Protein AF-A0A923ALK2-F1 (afdb_monomer)

Solvent-accessible surface area (backbone atoms only — not comparable to full-atom values): 11468 Å² total; per-residue (Å²): 140,80,88,90,83,88,83,84,83,83,79,82,81,78,82,79,78,79,78,79,76,77,75,75,77,69,78,81,74,82,62,66,52,26,34,53,55,67,50,77,89,42,76,47,31,63,61,36,73,45,72,70,22,40,27,15,47,92,54,34,71,38,35,30,16,80,43,87,54,53,73,71,54,47,52,16,42,52,48,27,28,54,57,47,44,72,42,74,66,33,39,46,40,85,43,99,46,85,72,92,29,41,29,41,35,32,63,47,83,62,92,56,86,93,55,54,58,39,34,22,35,37,87,88,37,55,68,48,75,52,82,41,53,24,23,42,39,30,24,34,37,34,34,17,68,81,54,48,84,65,50,75,46,75,26,22,35,21,16,53,30,22,25,43,58,34,34,51,62,14,48,59,55,37,88,45,87,62,28,25,31,28,80,61,96,45,62,61,62,45,38,78,27,74,64,58,52,52,53,49,61,74,72,82

Foldseek 3Di:
DDDDDDDDDDDDPDDPPPPPPPPPPDPLPPDCFLAQPDDPNDHRDDQAADQSHQAAQLFQAAEEEEDPDDPLLVVLLVLLQ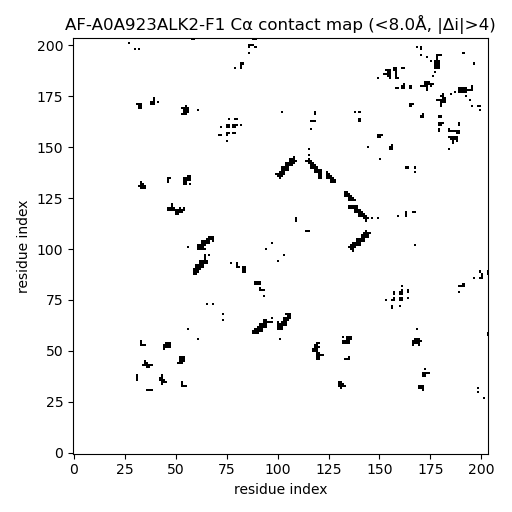VLQVVFPRHHYDYDPDPPPGQEYEYEDADPDPPPQKGKHADVVFDWDDDPSHTHTPHIYTYGHCVPVVQVVDSLSSNLSSNQRVLSHNRDAADCDPQASRPPDRDSHRHHHDPVSSSSNVVGD

Nearest PDB structures (foldseek):
  8k4z-assembly1_A  TM=6.341E-01  e=5.361E-06  Hom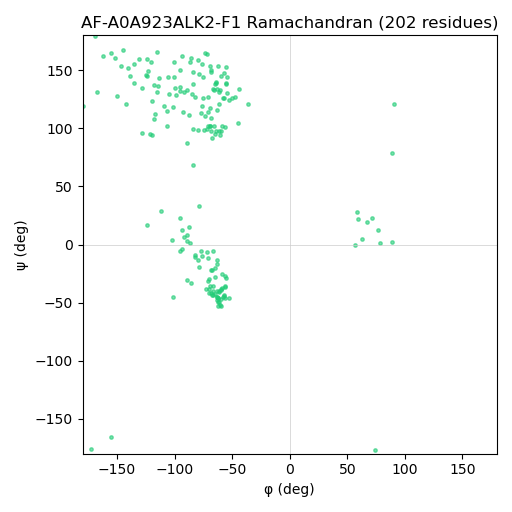o sapiens
  8juf-assembly1_A  TM=6.165E-01  e=1.747E-05  Homo sapiens
  7wxx-assembly1_A  TM=6.338E-01  e=2.271E-05  Homo sapiens
  8jug-assembly1_A  TM=6.134E-01  e=1.992E-05  Homo sapiens
  2y6c-assembly1_A  TM=6.090E-01  e=2.426E-05  Homo sapiens

Mean predicted aligned error: 10.13 Å

Structure (mmCIF, N/CA/C/O backbone):
data_AF-A0A923ALK2-F1
#
_entry.id   AF-A0A923ALK2-F1
#
loop_
_atom_site.group_PDB
_atom_site.id
_atom_site.type_symbol
_atom_site.label_atom_id
_atom_site.label_alt_id
_atom_site.label_comp_id
_atom_site.label_asym_id
_atom_site.label_entity_id
_atom_site.label_seq_id
_atom_site.pdbx_PDB_ins_code
_atom_site.Cartn_x
_atom_site.Cartn_y
_atom_site.Cartn_z
_atom_site.occupancy
_atom_site.B_iso_or_equiv
_atom_site.auth_seq_id
_atom_site.auth_comp_id
_atom_site.auth_asym_id
_atom_site.auth_atom_id
_atom_site.pdbx_PDB_model_num
ATOM 1 N N . MET A 1 1 ? -22.321 -91.434 18.566 1.00 53.47 1 MET A N 1
ATOM 2 C CA . MET A 1 1 ? -20.860 -91.422 18.817 1.00 53.47 1 MET A CA 1
ATOM 3 C C . MET A 1 1 ? -20.244 -91.098 17.466 1.00 53.47 1 MET A C 1
ATOM 5 O O . MET A 1 1 ? -20.594 -91.794 16.532 1.00 53.47 1 MET A O 1
ATOM 9 N N . THR A 1 2 ? -19.542 -90.002 17.198 1.00 47.72 2 THR A N 1
ATOM 10 C CA . THR A 1 2 ? -18.461 -89.318 17.926 1.00 47.72 2 THR A CA 1
ATOM 11 C C . THR A 1 2 ? -18.300 -87.947 17.237 1.00 47.72 2 THR A C 1
ATOM 13 O O . THR A 1 2 ? -18.406 -87.856 16.023 1.00 47.72 2 THR A O 1
ATOM 16 N N . SER A 1 3 ? -18.253 -86.863 18.006 1.00 52.25 3 SER A N 1
ATOM 17 C CA . SER A 1 3 ? -17.056 -86.038 18.245 1.00 52.25 3 SER A CA 1
ATOM 18 C C . SER A 1 3 ? -16.831 -84.869 17.268 1.00 52.25 3 SER A C 1
ATOM 20 O O . SER A 1 3 ? -16.699 -85.014 16.059 1.00 52.25 3 SER A O 1
ATOM 22 N N . THR A 1 4 ? -16.804 -83.701 17.902 1.00 60.62 4 THR A N 1
ATOM 23 C CA . THR A 1 4 ? -16.508 -82.320 17.507 1.00 60.62 4 THR A CA 1
ATOM 24 C C . THR A 1 4 ? -15.145 -82.090 16.851 1.00 60.62 4 THR A C 1
ATOM 26 O O . THR A 1 4 ? -14.177 -82.744 17.212 1.00 60.62 4 THR A O 1
ATOM 29 N N . THR A 1 5 ? -15.046 -81.057 16.006 1.00 53.94 5 THR A N 1
ATOM 30 C CA . THR A 1 5 ? -14.024 -79.972 16.018 1.00 53.94 5 THR A CA 1
ATOM 31 C C . THR A 1 5 ? -14.367 -79.031 14.845 1.00 53.94 5 THR A C 1
ATOM 33 O O . THR A 1 5 ? -14.525 -79.476 13.719 1.00 53.94 5 THR A O 1
ATOM 36 N N . GLY A 1 6 ? -14.674 -77.742 15.000 1.00 52.12 6 GLY A N 1
ATOM 37 C CA . GLY A 1 6 ? -14.024 -76.734 15.831 1.00 52.12 6 GLY A CA 1
ATOM 38 C C . GLY A 1 6 ? -12.913 -76.067 15.015 1.00 52.12 6 GLY A C 1
ATOM 39 O O . GLY A 1 6 ? -11.757 -76.439 15.169 1.00 52.12 6 GLY A O 1
ATOM 40 N N . ARG A 1 7 ? -13.245 -75.128 14.111 1.00 58.00 7 ARG A N 1
ATOM 41 C CA . ARG A 1 7 ? -12.244 -74.306 13.407 1.00 58.00 7 ARG A CA 1
ATOM 42 C C . ARG A 1 7 ? -12.450 -72.836 13.759 1.00 58.00 7 ARG A C 1
ATOM 44 O O . ARG A 1 7 ? -13.436 -72.210 13.376 1.00 58.00 7 ARG A O 1
ATOM 51 N N . GLU A 1 8 ? -11.505 -72.350 14.550 1.00 55.31 8 GLU A N 1
ATOM 52 C CA . GLU A 1 8 ? -11.417 -71.017 15.126 1.00 55.31 8 GLU A CA 1
ATOM 53 C C . GLU A 1 8 ? -11.345 -69.925 14.054 1.00 55.31 8 GLU A C 1
ATOM 55 O O . GLU A 1 8 ? -10.557 -69.986 13.107 1.00 55.31 8 GLU A O 1
ATOM 60 N N . ARG A 1 9 ? -12.165 -68.888 14.242 1.00 56.50 9 ARG A N 1
ATOM 61 C CA . ARG A 1 9 ? -12.072 -67.615 13.531 1.00 56.50 9 ARG A CA 1
ATOM 62 C C . ARG A 1 9 ? -10.924 -66.817 14.144 1.00 56.50 9 ARG A C 1
ATOM 64 O O . ARG A 1 9 ? -11.017 -66.395 15.292 1.00 56.50 9 ARG A O 1
ATOM 71 N N . ARG A 1 10 ? -9.854 -66.590 13.382 1.00 58.34 10 ARG A N 1
ATOM 72 C CA . ARG A 1 10 ? -8.811 -65.626 13.751 1.00 58.34 10 ARG A CA 1
ATOM 73 C C . ARG A 1 10 ? -9.247 -64.232 13.317 1.00 58.34 10 ARG A C 1
ATOM 75 O O . ARG A 1 10 ? -9.141 -63.871 12.150 1.00 58.34 10 ARG A O 1
ATOM 82 N N . THR A 1 11 ? -9.767 -63.471 14.269 1.00 53.19 11 THR A N 1
ATOM 83 C CA . THR A 1 11 ? -10.039 -62.039 14.143 1.00 53.19 11 THR A CA 1
ATOM 84 C C . THR A 1 11 ? -8.700 -61.301 14.191 1.00 53.19 11 THR A C 1
ATOM 86 O O . THR A 1 11 ? -8.036 -61.290 15.225 1.00 53.19 11 THR A O 1
ATOM 89 N N . ILE A 1 12 ? -8.267 -60.721 13.071 1.00 56.66 12 ILE A N 1
ATOM 90 C CA . ILE A 1 12 ? -7.098 -59.834 13.032 1.00 56.66 12 ILE A CA 1
ATOM 91 C C . ILE A 1 12 ? -7.572 -58.471 13.542 1.00 56.66 12 ILE A C 1
ATOM 93 O O . ILE A 1 12 ? -8.215 -57.714 12.818 1.00 56.66 12 ILE A O 1
ATOM 97 N N . ALA A 1 13 ? -7.313 -58.192 14.818 1.00 51.16 13 ALA A N 1
ATOM 98 C CA . ALA A 1 13 ? -7.496 -56.872 15.404 1.00 51.16 13 ALA A CA 1
ATOM 99 C C . ALA A 1 13 ? -6.393 -55.946 14.867 1.00 51.16 13 ALA A C 1
ATOM 101 O O . ALA A 1 13 ? -5.247 -56.006 15.309 1.00 51.16 13 ALA A O 1
ATOM 102 N N . GLY A 1 14 ? -6.728 -55.133 13.865 1.00 50.84 14 GLY A N 1
ATOM 103 C CA . GLY A 1 14 ? -5.860 -54.063 13.383 1.00 50.84 14 GLY A CA 1
ATOM 104 C C . GLY A 1 14 ? -5.797 -52.946 14.420 1.00 50.84 14 GLY A C 1
ATOM 105 O O . GLY A 1 14 ? -6.802 -52.294 14.693 1.00 50.84 14 GLY A O 1
ATOM 106 N N . ALA A 1 15 ? -4.624 -52.741 15.013 1.00 52.22 15 ALA A N 1
ATOM 107 C CA . ALA A 1 15 ? -4.360 -51.607 15.883 1.00 52.22 15 ALA A CA 1
ATOM 108 C C . ALA A 1 15 ? -4.364 -50.317 15.048 1.00 52.22 15 ALA A C 1
ATOM 110 O O . ALA A 1 15 ? -3.459 -50.080 14.249 1.00 52.22 15 ALA A O 1
ATOM 111 N N . VAL A 1 16 ? -5.389 -49.482 15.224 1.00 55.28 16 VAL A N 1
ATOM 112 C CA . VAL A 1 16 ? -5.388 -48.100 14.735 1.00 55.28 16 VAL A CA 1
ATOM 113 C C . VAL A 1 16 ? -4.477 -47.305 15.665 1.00 55.28 16 VAL A C 1
ATOM 115 O O . VAL A 1 16 ? -4.863 -46.937 16.772 1.00 55.28 16 VAL A O 1
ATOM 118 N N . ALA A 1 17 ? -3.237 -47.090 15.235 1.00 50.31 17 ALA A N 1
ATOM 119 C CA . ALA A 1 17 ? -2.328 -46.163 15.887 1.00 50.31 17 ALA A CA 1
ATOM 120 C C . ALA A 1 17 ? -2.838 -44.736 15.641 1.00 50.31 17 ALA A C 1
ATOM 122 O O . ALA A 1 17 ? -2.679 -44.184 14.554 1.00 50.31 17 ALA A O 1
ATOM 123 N N . ILE A 1 18 ? -3.487 -44.152 16.647 1.00 54.38 18 ILE A N 1
ATOM 124 C CA . ILE A 1 18 ? -3.793 -42.722 16.673 1.00 54.38 18 ILE A CA 1
ATOM 125 C C . ILE A 1 18 ? -2.455 -42.004 16.855 1.00 54.38 18 ILE A C 1
ATOM 127 O O . ILE A 1 18 ? -1.891 -41.983 17.948 1.00 54.38 18 ILE A O 1
ATOM 131 N N . VAL A 1 19 ? -1.918 -41.461 15.763 1.00 56.56 19 VAL A N 1
ATOM 132 C CA . VAL A 1 19 ? -0.789 -40.530 15.807 1.00 56.56 19 VAL A CA 1
ATOM 133 C C . VAL A 1 19 ? -1.314 -39.250 16.443 1.00 56.56 19 VAL A C 1
ATOM 135 O O . VAL A 1 19 ? -1.965 -38.434 15.795 1.00 56.56 19 VAL A O 1
ATOM 138 N N . LEU A 1 20 ? -1.076 -39.109 17.745 1.00 51.22 20 LEU A N 1
ATOM 139 C CA . LEU A 1 20 ? -1.260 -37.855 18.455 1.00 51.22 20 LEU A CA 1
ATOM 140 C C . LEU A 1 20 ? -0.190 -36.896 17.918 1.00 51.22 20 LEU A C 1
ATOM 142 O O . LEU A 1 20 ? 0.954 -36.904 18.371 1.00 51.22 20 LEU A O 1
ATOM 146 N N . ALA A 1 21 ? -0.533 -36.134 16.881 1.00 48.28 21 ALA A N 1
ATOM 147 C CA . ALA A 1 21 ? 0.292 -35.029 16.432 1.00 48.28 21 ALA A CA 1
ATOM 148 C C . ALA A 1 21 ? 0.318 -34.005 17.572 1.00 48.28 21 ALA A C 1
ATOM 150 O O . ALA A 1 21 ? -0.624 -33.234 17.752 1.00 48.28 21 ALA A O 1
ATOM 151 N N . LEU A 1 22 ? 1.378 -34.041 18.386 1.00 44.03 22 LEU A N 1
ATOM 152 C CA . LEU A 1 22 ? 1.754 -32.903 19.208 1.00 44.03 22 LEU A CA 1
ATOM 153 C C . LEU A 1 22 ? 2.021 -31.754 18.237 1.00 44.03 22 LEU A C 1
ATOM 155 O O . LEU A 1 22 ? 3.094 -31.662 17.645 1.00 44.03 22 LEU A O 1
ATOM 159 N N . VAL A 1 23 ? 1.021 -30.898 18.056 1.00 44.91 23 VAL A N 1
ATOM 160 C CA . VAL A 1 23 ? 1.228 -29.566 17.509 1.00 44.91 23 VAL A CA 1
ATOM 161 C C . VAL A 1 23 ? 2.073 -28.852 18.552 1.00 44.91 23 VAL A C 1
ATOM 163 O O . VAL A 1 23 ? 1.572 -28.383 19.572 1.00 44.91 23 VAL A O 1
ATOM 166 N N . THR A 1 24 ? 3.388 -28.861 18.354 1.00 41.44 24 THR A N 1
ATOM 167 C CA . THR A 1 24 ? 4.282 -27.960 19.064 1.00 41.44 24 THR A CA 1
ATOM 168 C C . THR A 1 24 ? 3.857 -26.560 18.657 1.00 41.44 24 THR A C 1
ATOM 170 O O . THR A 1 24 ? 4.198 -26.098 17.569 1.00 41.44 24 THR A O 1
ATOM 173 N N . ALA A 1 25 ? 3.047 -25.917 19.495 1.00 46.12 25 ALA A N 1
ATOM 174 C CA . ALA A 1 25 ? 2.825 -24.490 19.410 1.00 46.12 25 ALA A CA 1
ATOM 175 C C . ALA A 1 25 ? 4.203 -23.846 19.572 1.00 46.12 25 ALA A C 1
ATOM 177 O O . ALA A 1 25 ? 4.769 -23.827 20.667 1.00 46.12 25 ALA A O 1
ATOM 178 N N . PHE A 1 26 ? 4.792 -23.415 18.458 1.00 36.75 26 PHE A N 1
ATOM 179 C CA . PHE A 1 26 ? 5.927 -22.514 18.520 1.00 36.75 26 PHE A CA 1
ATOM 180 C C . PHE A 1 26 ? 5.473 -21.301 19.335 1.00 36.75 26 PHE A C 1
ATOM 182 O O . PHE A 1 26 ? 4.322 -20.877 19.178 1.00 36.75 26 PHE A O 1
ATOM 189 N N . PRO A 1 27 ? 6.315 -20.760 20.233 1.00 40.69 27 PRO A N 1
ATOM 190 C CA . PRO A 1 27 ? 6.001 -19.472 20.822 1.00 40.69 27 PRO A CA 1
ATOM 191 C C . PRO A 1 27 ? 5.745 -18.524 19.654 1.00 40.69 27 PRO A C 1
ATOM 193 O O . PRO A 1 27 ? 6.586 -18.423 18.760 1.00 40.69 27 PRO A O 1
ATOM 196 N N . ALA A 1 28 ? 4.574 -17.889 19.629 1.00 35.75 28 ALA A N 1
ATOM 197 C CA . ALA A 1 28 ? 4.377 -16.721 18.795 1.00 35.75 28 ALA A CA 1
ATOM 198 C C . ALA A 1 28 ? 5.469 -15.743 19.232 1.00 35.75 28 ALA A C 1
ATOM 200 O O . ALA A 1 28 ? 5.414 -15.180 20.327 1.00 35.75 28 ALA A O 1
ATOM 201 N N . ILE A 1 29 ? 6.544 -15.663 18.450 1.00 37.25 29 ILE A N 1
ATOM 202 C CA . ILE A 1 29 ? 7.551 -14.635 18.631 1.00 37.25 29 ILE A CA 1
ATOM 203 C C . ILE A 1 29 ? 6.774 -13.378 18.285 1.00 37.25 29 ILE A C 1
ATOM 205 O O . ILE A 1 29 ? 6.473 -13.162 17.117 1.00 37.25 29 ILE A O 1
ATOM 209 N N . ALA A 1 30 ? 6.351 -12.631 19.303 1.00 34.31 30 ALA A N 1
ATOM 210 C CA . ALA A 1 30 ? 5.797 -11.307 19.108 1.00 34.31 30 ALA A CA 1
ATOM 211 C C . ALA A 1 30 ? 6.910 -10.488 18.454 1.00 34.31 30 ALA A C 1
ATOM 213 O O . ALA A 1 30 ? 7.849 -10.033 19.111 1.00 34.31 30 ALA A O 1
ATOM 214 N N . THR A 1 31 ? 6.879 -10.429 17.131 1.00 49.56 31 THR A N 1
ATOM 215 C CA . THR A 1 31 ? 7.697 -9.514 16.365 1.00 49.56 31 THR A CA 1
ATOM 216 C C . THR A 1 31 ? 7.097 -8.126 16.546 1.00 49.56 31 THR A C 1
ATOM 218 O O . THR A 1 31 ? 5.997 -7.954 17.076 1.00 49.56 31 THR A O 1
ATOM 221 N N . ASN A 1 32 ? 7.849 -7.094 16.192 1.00 51.19 32 ASN A N 1
ATOM 222 C CA . ASN A 1 32 ? 7.499 -5.729 16.564 1.00 51.19 32 ASN A CA 1
ATOM 223 C C . ASN A 1 32 ? 6.398 -5.122 15.669 1.00 51.19 32 ASN A C 1
ATOM 225 O O . ASN A 1 32 ? 6.430 -3.921 15.406 1.00 51.19 32 ASN A O 1
ATOM 229 N N . PHE A 1 33 ? 5.464 -5.946 15.200 1.00 52.09 33 PHE A N 1
ATOM 230 C CA . PHE A 1 33 ? 4.277 -5.583 14.441 1.00 52.09 33 PHE A CA 1
ATOM 231 C C . PHE A 1 33 ? 3.535 -4.419 15.100 1.00 52.09 33 PHE A C 1
ATOM 233 O O . PHE A 1 33 ? 3.252 -4.483 16.298 1.00 52.09 33 PHE A O 1
ATOM 240 N N . GLY A 1 34 ? 3.262 -3.347 14.350 1.00 54.94 34 GLY A N 1
ATOM 241 C CA . GLY A 1 34 ? 2.549 -2.157 14.841 1.00 54.94 34 GLY A CA 1
ATOM 242 C C . GLY A 1 34 ? 3.154 -1.445 16.061 1.00 54.94 34 GLY A C 1
ATOM 243 O O . GLY A 1 34 ? 2.613 -0.446 16.530 1.00 54.94 34 GLY A O 1
ATOM 244 N N . SER A 1 35 ? 4.266 -1.947 16.600 1.00 51.94 35 SER A N 1
ATOM 245 C CA . SER A 1 35 ? 4.864 -1.434 17.821 1.00 51.94 35 SER A CA 1
ATOM 246 C C . SER A 1 35 ? 5.449 -0.055 17.566 1.00 51.94 35 SER A C 1
ATOM 248 O O . SER A 1 35 ? 5.855 0.258 16.460 1.00 51.94 35 SER A O 1
ATOM 250 N N . ASN A 1 36 ? 5.553 0.775 18.589 1.00 53.97 36 ASN A N 1
ATOM 251 C CA . ASN A 1 36 ? 6.391 1.962 18.607 1.00 53.97 36 ASN A CA 1
ATOM 252 C C . ASN A 1 36 ? 7.749 1.662 19.261 1.00 53.97 36 ASN A C 1
ATOM 254 O O . ASN A 1 36 ? 8.383 2.570 19.775 1.00 53.97 36 ASN A O 1
ATOM 258 N N . THR A 1 37 ? 8.206 0.408 19.303 1.00 51.25 37 THR A N 1
ATOM 259 C CA . THR A 1 37 ? 9.542 0.044 19.818 1.00 51.25 37 THR A CA 1
ATOM 260 C C . THR A 1 37 ? 10.492 -0.176 18.647 1.00 51.25 37 THR A C 1
ATOM 262 O O . THR A 1 37 ? 10.058 -0.664 17.615 1.00 51.25 37 THR A O 1
ATOM 265 N N . ALA A 1 38 ? 11.774 0.183 18.727 1.00 55.62 38 ALA A N 1
ATOM 266 C CA . ALA A 1 38 ? 12.677 0.036 17.577 1.00 55.62 38 ALA A CA 1
ATOM 267 C C . ALA A 1 38 ? 12.824 -1.437 17.129 1.00 55.62 38 ALA A C 1
ATOM 269 O O . ALA A 1 38 ? 13.112 -2.311 17.945 1.00 55.62 38 ALA A O 1
ATOM 270 N N . SER A 1 39 ? 12.678 -1.707 15.830 1.00 54.53 39 SER A N 1
ATOM 271 C CA . SER A 1 39 ? 12.913 -3.026 15.226 1.00 54.53 39 SER A CA 1
ATOM 272 C C . SER A 1 39 ? 13.458 -2.902 13.816 1.00 54.53 39 SER A C 1
ATOM 274 O O . 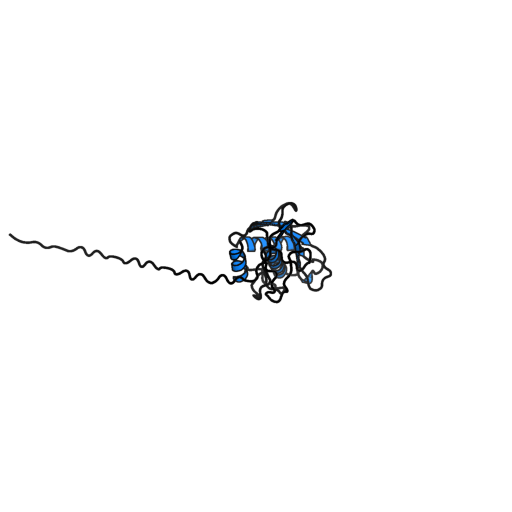SER A 1 39 ? 13.208 -1.897 13.160 1.00 54.53 39 SER A O 1
ATOM 276 N N . GLY A 1 40 ? 14.208 -3.900 13.338 1.00 54.19 40 GLY A N 1
ATOM 277 C CA . GLY A 1 40 ? 14.718 -3.886 11.959 1.00 54.19 40 GLY A CA 1
ATOM 278 C C . GLY A 1 40 ? 15.619 -2.684 11.636 1.00 54.19 40 GLY A C 1
ATOM 279 O O . GLY A 1 40 ? 15.755 -2.309 10.479 1.00 54.19 40 GLY A O 1
ATOM 280 N N . GLY A 1 41 ? 16.210 -2.043 12.653 1.00 53.81 41 GLY A N 1
ATOM 281 C CA . GLY A 1 41 ? 17.044 -0.849 12.483 1.00 53.81 41 GLY A CA 1
ATOM 282 C C . GLY A 1 41 ? 16.277 0.462 12.275 1.00 53.81 41 GLY A C 1
ATOM 283 O O . GLY A 1 41 ? 16.919 1.503 12.157 1.00 53.81 41 GLY A O 1
ATOM 284 N N . THR A 1 42 ? 14.940 0.455 12.279 1.00 57.53 42 THR A N 1
ATOM 285 C CA . THR A 1 42 ? 14.135 1.684 12.239 1.00 57.53 42 THR A CA 1
ATOM 286 C C . THR A 1 42 ? 13.735 2.127 13.646 1.00 57.53 42 THR A C 1
ATOM 288 O O . THR A 1 42 ? 13.253 1.298 14.430 1.00 57.53 42 THR A O 1
ATOM 291 N N . PRO A 1 43 ? 13.910 3.417 13.996 1.00 61.84 43 PRO A N 1
ATOM 292 C CA . PRO A 1 43 ? 13.359 3.966 15.221 1.00 61.84 43 PRO A CA 1
ATOM 293 C C . PRO A 1 43 ? 11.850 3.734 15.315 1.00 61.84 43 PRO A C 1
ATOM 295 O O . PRO A 1 43 ? 11.114 3.799 14.333 1.00 61.84 43 PRO A O 1
ATOM 298 N N . ALA A 1 44 ? 11.420 3.489 16.543 1.00 64.31 44 ALA A N 1
ATOM 299 C CA . ALA A 1 44 ? 10.076 3.744 17.019 1.00 64.31 44 ALA A CA 1
ATOM 300 C C . ALA A 1 44 ? 9.460 5.016 16.412 1.00 64.31 44 ALA A C 1
ATOM 302 O O . ALA A 1 44 ? 9.999 6.100 16.647 1.00 64.31 44 ALA A O 1
ATOM 303 N N . HIS A 1 45 ? 8.327 4.914 15.714 1.00 73.00 45 HIS A N 1
ATOM 304 C CA . HIS A 1 45 ? 7.537 6.093 15.368 1.00 73.00 45 HIS A CA 1
ATOM 305 C C . HIS A 1 45 ? 6.106 5.952 15.867 1.00 73.00 45 HIS A C 1
ATOM 307 O O . HIS A 1 45 ? 5.547 4.860 15.915 1.00 73.00 45 HIS A O 1
ATOM 313 N N . ARG A 1 46 ? 5.518 7.073 16.279 1.00 82.25 46 ARG A N 1
ATOM 314 C CA . ARG A 1 46 ? 4.111 7.114 16.680 1.00 82.25 46 ARG A CA 1
ATOM 315 C C . ARG A 1 46 ? 3.215 7.093 15.440 1.00 82.25 46 ARG A C 1
ATOM 317 O O . ARG A 1 46 ? 3.631 7.538 14.373 1.00 82.25 46 ARG A O 1
ATOM 324 N N . CYS A 1 47 ? 1.982 6.634 15.616 1.00 86.38 47 CYS A N 1
ATOM 325 C CA . CYS A 1 47 ? 0.932 6.793 14.618 1.00 86.38 47 CYS A CA 1
ATOM 326 C C . CYS A 1 47 ? 0.498 8.271 14.559 1.00 86.38 47 CYS A C 1
ATOM 328 O O . CYS A 1 47 ? -0.176 8.761 15.471 1.00 86.38 47 CYS A O 1
ATOM 330 N N . ASP A 1 48 ? 0.957 9.009 13.545 1.00 88.62 48 ASP A N 1
ATOM 331 C CA . ASP A 1 48 ? 0.728 10.446 13.375 1.00 88.62 48 ASP A CA 1
ATOM 332 C C . ASP A 1 48 ? 0.816 10.902 11.900 1.00 88.62 48 ASP A C 1
ATOM 334 O O . ASP A 1 48 ? 0.703 10.117 10.965 1.00 88.62 48 ASP A O 1
ATOM 338 N N . THR A 1 49 ? 0.924 12.213 11.672 1.00 90.75 49 THR A N 1
ATOM 339 C CA . THR A 1 49 ? 0.931 12.820 10.330 1.00 90.75 49 THR A CA 1
ATOM 340 C C . THR A 1 49 ? 2.326 12.943 9.713 1.00 90.75 49 THR A C 1
ATOM 342 O O . THR A 1 49 ? 2.477 13.640 8.711 1.00 90.75 49 THR A O 1
ATOM 345 N N . ASP A 1 50 ? 3.347 12.366 10.337 1.00 88.94 50 ASP A N 1
ATOM 346 C CA . ASP A 1 50 ? 4.722 12.389 9.851 1.00 88.94 50 ASP A CA 1
ATOM 347 C C . ASP A 1 50 ? 4.934 11.257 8.829 1.00 88.94 50 ASP A C 1
ATOM 349 O O . ASP A 1 50 ? 4.297 10.208 8.927 1.00 88.94 50 ASP A O 1
ATOM 353 N N . ALA A 1 51 ? 5.809 11.440 7.837 1.00 85.25 51 ALA A N 1
ATOM 354 C CA . ALA A 1 51 ? 6.053 10.420 6.803 1.00 85.25 51 ALA A CA 1
ATOM 355 C C . ALA A 1 51 ? 6.724 9.127 7.325 1.00 85.25 51 ALA A C 1
ATOM 357 O O . ALA A 1 51 ? 6.858 8.161 6.584 1.00 85.25 51 ALA A O 1
ATOM 358 N N . TRP A 1 52 ? 7.117 9.096 8.600 1.00 82.31 52 TRP A N 1
ATOM 359 C CA . TRP A 1 52 ? 7.687 7.947 9.286 1.00 82.31 52 TRP A CA 1
ATOM 360 C C . TRP A 1 52 ? 6.647 7.265 10.185 1.00 82.31 52 TRP A C 1
ATOM 362 O O . TRP A 1 52 ? 6.986 6.337 10.919 1.00 82.31 52 TRP A O 1
ATOM 372 N N . SER A 1 53 ? 5.393 7.735 10.154 1.00 83.62 53 SER A N 1
ATOM 373 C CA . SER A 1 53 ? 4.289 7.234 10.964 1.00 83.62 53 SER A CA 1
ATOM 374 C C . SER A 1 53 ? 4.071 5.734 10.790 1.00 83.62 53 SER A C 1
ATOM 376 O O . SER A 1 53 ? 4.062 5.202 9.685 1.00 83.62 53 SER A O 1
ATOM 378 N N . GLN A 1 54 ? 3.814 5.065 11.913 1.00 80.19 54 GLN A N 1
ATOM 379 C CA . GLN A 1 54 ? 3.545 3.631 11.973 1.00 80.19 54 GLN A CA 1
ATOM 380 C C . GLN A 1 54 ? 2.155 3.426 12.564 1.00 80.19 54 GLN A C 1
ATOM 382 O O . GLN A 1 54 ? 1.973 3.433 13.781 1.00 80.19 54 GLN A O 1
ATOM 387 N N . CYS A 1 55 ? 1.165 3.312 11.686 1.00 83.56 55 CYS A N 1
ATOM 388 C CA . CYS A 1 55 ? -0.222 3.069 12.055 1.00 83.56 55 CYS A CA 1
ATOM 389 C C . CYS A 1 55 ? -0.651 1.706 11.552 1.00 83.56 55 CYS A C 1
ATOM 391 O O . CYS A 1 55 ? -0.391 1.360 10.405 1.00 83.56 55 CYS A O 1
ATOM 393 N N . ILE A 1 56 ? -1.359 0.960 12.390 1.00 83.06 56 ILE A N 1
ATOM 394 C CA . ILE A 1 56 ? -1.952 -0.302 11.960 1.00 83.06 56 ILE A CA 1
ATOM 395 C C . ILE A 1 56 ? -3.321 -0.061 11.312 1.00 83.06 56 ILE A C 1
ATOM 397 O O . ILE A 1 56 ? -3.967 0.967 11.558 1.00 83.06 56 ILE A O 1
ATOM 401 N N . ALA A 1 57 ? -3.810 -1.023 10.525 1.00 80.62 57 ALA A N 1
ATOM 402 C CA . ALA A 1 57 ? -5.219 -1.023 10.147 1.00 80.62 57 ALA A CA 1
ATOM 403 C C . ALA A 1 57 ? -6.093 -1.319 11.373 1.00 80.62 57 ALA A C 1
ATOM 405 O O . ALA A 1 57 ? -5.709 -2.057 12.276 1.00 80.62 57 ALA A O 1
ATOM 406 N N . ASN A 1 58 ? -7.299 -0.757 11.408 1.00 79.94 58 ASN A N 1
ATOM 407 C CA . ASN A 1 58 ? -8.202 -0.909 12.548 1.00 79.94 58 ASN A CA 1
ATOM 408 C C . ASN A 1 58 ? -8.895 -2.286 12.624 1.00 79.94 58 ASN A C 1
ATOM 410 O O . ASN A 1 58 ? -9.579 -2.553 13.610 1.00 79.94 58 ASN A O 1
ATOM 414 N N . ASN A 1 59 ? -8.792 -3.115 11.582 1.00 86.00 59 ASN A N 1
ATOM 415 C CA . ASN A 1 59 ? -9.249 -4.506 11.499 1.00 86.00 59 ASN A CA 1
ATOM 416 C C . ASN A 1 59 ? -8.683 -5.154 10.213 1.00 86.00 59 ASN A C 1
ATOM 418 O O . ASN A 1 59 ? -7.994 -4.483 9.446 1.00 86.00 59 ASN A O 1
ATOM 422 N N . GLY A 1 60 ? -8.989 -6.435 9.975 1.00 86.50 60 GLY A N 1
ATOM 423 C CA . GLY A 1 60 ? -8.510 -7.183 8.805 1.00 86.50 60 GLY A CA 1
ATOM 424 C C . GLY A 1 60 ? -9.141 -6.775 7.468 1.00 86.50 60 GLY A C 1
ATOM 425 O O . GLY A 1 60 ? -8.638 -7.149 6.415 1.00 86.50 60 GLY A O 1
ATOM 426 N N . VAL A 1 61 ? -10.215 -5.976 7.463 1.00 92.94 61 VAL A N 1
ATOM 427 C CA . VAL A 1 61 ? -10.807 -5.405 6.245 1.00 92.94 61 VAL A CA 1
ATOM 428 C C . VAL A 1 61 ? -10.212 -4.027 5.984 1.00 92.94 61 VAL A C 1
ATOM 430 O O . VAL A 1 61 ? -10.455 -3.067 6.711 1.00 92.94 61 VAL A O 1
ATOM 433 N N . HIS A 1 62 ? -9.469 -3.932 4.893 1.00 93.31 62 HIS A N 1
ATOM 434 C CA . HIS A 1 62 ? -8.681 -2.779 4.515 1.00 93.31 62 HIS A CA 1
ATOM 435 C C . HIS A 1 62 ? -9.116 -2.247 3.145 1.00 93.31 62 HIS A C 1
ATOM 437 O O . HIS A 1 62 ? -8.702 -2.724 2.085 1.00 93.31 62 HIS A O 1
ATOM 443 N N . LEU A 1 63 ? -9.999 -1.253 3.158 1.00 96.81 63 LEU A N 1
ATOM 444 C CA . LEU A 1 63 ? -10.486 -0.606 1.944 1.00 96.81 63 LEU A CA 1
ATOM 445 C C . LEU A 1 63 ? -9.512 0.488 1.514 1.00 96.81 63 LEU A C 1
ATOM 447 O O . LEU A 1 63 ? -9.190 1.375 2.305 1.00 96.81 63 LEU A O 1
ATOM 451 N N . TRP A 1 64 ? -9.094 0.487 0.252 1.00 97.81 64 TRP A N 1
ATOM 452 C CA . TRP A 1 64 ? -8.203 1.515 -0.282 1.00 97.81 64 TRP A CA 1
ATOM 453 C C . TRP A 1 64 ? -8.786 2.195 -1.522 1.00 97.81 64 TRP A C 1
ATOM 455 O O . TRP A 1 64 ? -9.479 1.573 -2.320 1.00 97.81 64 TRP A O 1
ATOM 465 N N . TYR A 1 65 ? -8.516 3.489 -1.688 1.00 98.38 65 TYR A N 1
ATOM 466 C CA . TYR A 1 65 ? -8.983 4.290 -2.821 1.00 98.38 65 TYR A CA 1
ATOM 467 C C . TYR A 1 65 ? -7.797 4.854 -3.613 1.00 98.38 65 TYR A C 1
ATOM 469 O O . TYR A 1 65 ? -6.988 5.575 -3.023 1.00 98.38 65 TYR A O 1
ATOM 477 N N . PRO A 1 66 ? -7.682 4.586 -4.927 1.00 98.19 66 PRO A N 1
ATOM 478 C CA . PRO A 1 66 ? -6.702 5.252 -5.774 1.00 98.19 66 PRO A CA 1
ATOM 479 C C . PRO A 1 66 ? -7.136 6.685 -6.087 1.00 98.19 66 PRO A C 1
ATOM 481 O O . PRO A 1 66 ? -8.211 6.917 -6.637 1.00 98.19 66 PRO A O 1
ATOM 484 N N . GLN A 1 67 ? -6.263 7.644 -5.811 1.00 97.38 67 GLN A N 1
ATOM 485 C CA . GLN A 1 67 ? -6.424 9.041 -6.178 1.00 97.38 67 GLN A CA 1
ATOM 486 C C . GLN A 1 67 ? -5.297 9.439 -7.136 1.00 97.38 67 GLN A C 1
ATOM 488 O O . GLN A 1 67 ? -4.135 9.491 -6.750 1.00 97.38 67 GLN A O 1
ATOM 493 N N . ASP A 1 68 ? -5.656 9.709 -8.392 1.00 94.06 68 ASP A N 1
ATOM 494 C CA . ASP A 1 68 ? -4.759 10.272 -9.413 1.00 94.06 68 ASP A CA 1
ATOM 495 C C . ASP A 1 68 ? -3.486 9.447 -9.712 1.00 94.06 68 ASP A C 1
ATOM 497 O O . ASP A 1 68 ? -2.470 9.978 -10.152 1.00 94.06 68 ASP A O 1
ATOM 501 N N . LEU A 1 69 ? -3.535 8.121 -9.529 1.00 94.56 69 LEU A N 1
ATOM 502 C CA . LEU A 1 69 ? -2.410 7.233 -9.840 1.00 94.56 69 LEU A CA 1
ATOM 503 C C . LEU A 1 69 ? -2.234 7.006 -11.346 1.00 94.56 69 LEU A C 1
ATOM 505 O O . LEU A 1 69 ? -3.196 6.804 -12.092 1.00 94.56 69 LEU A O 1
ATOM 509 N N . THR A 1 70 ? -0.978 6.902 -11.783 1.00 94.56 70 THR A N 1
ATOM 510 C CA . THR A 1 70 ? -0.661 6.396 -13.126 1.00 94.56 70 THR A CA 1
ATOM 511 C C . THR A 1 70 ? -1.127 4.946 -13.284 1.00 94.56 70 THR A C 1
ATOM 513 O O . THR A 1 70 ? -1.175 4.179 -12.321 1.00 94.56 70 THR A O 1
ATOM 516 N N . ALA A 1 71 ? -1.413 4.522 -14.520 1.00 96.12 71 ALA A N 1
ATOM 517 C CA . ALA A 1 71 ? -1.868 3.155 -14.796 1.00 96.12 71 ALA A CA 1
ATOM 518 C C . ALA A 1 71 ? -0.895 2.078 -14.273 1.00 96.12 71 ALA A C 1
ATOM 520 O O . ALA A 1 71 ? -1.328 1.033 -13.789 1.00 96.12 71 ALA A O 1
ATOM 521 N N . ASN A 1 72 ? 0.413 2.349 -14.332 1.00 94.88 72 ASN A N 1
ATOM 522 C CA . ASN A 1 72 ? 1.449 1.423 -13.879 1.00 94.88 72 ASN A CA 1
ATOM 523 C C . ASN A 1 72 ? 1.475 1.268 -12.353 1.00 94.88 72 ASN A C 1
ATOM 525 O O . ASN A 1 72 ? 1.611 0.146 -11.870 1.00 94.88 72 ASN A O 1
ATOM 529 N N . LEU A 1 73 ? 1.330 2.363 -11.600 1.00 94.94 73 LEU A N 1
ATOM 530 C CA . LEU A 1 73 ? 1.248 2.289 -10.141 1.00 94.94 73 LEU A CA 1
ATOM 531 C C . LEU A 1 73 ? -0.087 1.731 -9.672 1.00 94.94 73 LEU A C 1
ATOM 533 O O . LEU A 1 73 ? -0.107 0.921 -8.758 1.00 94.94 73 LEU A O 1
ATOM 537 N N . LEU A 1 74 ? -1.191 2.081 -10.331 1.00 97.25 74 LEU A N 1
ATOM 538 C CA . LEU A 1 74 ? -2.485 1.478 -10.030 1.00 97.25 74 LEU A CA 1
ATOM 539 C C . LEU A 1 74 ? -2.435 -0.050 -10.188 1.00 97.25 74 LEU A C 1
ATOM 541 O O . LEU A 1 74 ? -2.931 -0.777 -9.331 1.00 97.25 74 LEU A O 1
ATOM 545 N N . ALA A 1 75 ? -1.802 -0.549 -11.255 1.00 97.19 75 ALA A N 1
ATOM 546 C CA . ALA A 1 75 ? -1.598 -1.982 -11.448 1.00 97.19 75 ALA A CA 1
ATOM 547 C C . ALA A 1 75 ? -0.714 -2.607 -10.352 1.00 97.19 75 ALA A C 1
ATOM 549 O O . ALA A 1 75 ? -1.023 -3.700 -9.881 1.00 97.19 75 ALA A O 1
ATOM 550 N N . ALA A 1 76 ? 0.342 -1.914 -9.917 1.00 95.81 76 ALA A N 1
ATOM 551 C CA . ALA A 1 76 ? 1.213 -2.379 -8.840 1.00 95.81 76 ALA A CA 1
ATOM 552 C C . ALA A 1 76 ? 0.503 -2.407 -7.473 1.00 95.81 76 ALA A C 1
ATOM 554 O O . ALA A 1 76 ? 0.577 -3.413 -6.774 1.00 95.81 76 ALA A O 1
ATOM 555 N N . THR A 1 77 ? -0.266 -1.371 -7.125 1.00 97.00 77 THR A N 1
ATOM 556 C CA . THR A 1 77 ? -1.085 -1.337 -5.900 1.00 97.00 77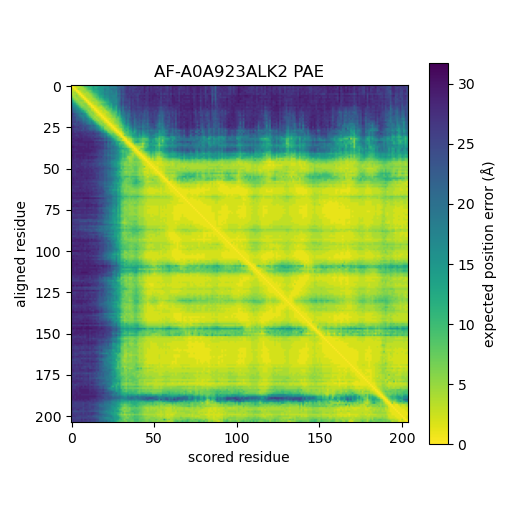 THR A CA 1
ATOM 557 C C . THR A 1 77 ? -2.138 -2.446 -5.903 1.00 97.00 77 THR A C 1
ATOM 559 O O . THR A 1 77 ? -2.326 -3.124 -4.896 1.00 97.00 77 THR A O 1
ATOM 562 N N . ARG A 1 78 ? -2.791 -2.708 -7.045 1.00 97.62 78 ARG A N 1
ATOM 563 C CA . ARG A 1 78 ? -3.718 -3.847 -7.190 1.00 97.62 78 ARG A CA 1
ATOM 564 C C . ARG A 1 78 ? -3.024 -5.189 -6.982 1.00 97.62 78 ARG A C 1
ATOM 566 O O . ARG A 1 78 ? -3.601 -6.074 -6.357 1.00 97.62 78 ARG A O 1
ATOM 573 N N . ASN A 1 79 ? -1.803 -5.335 -7.492 1.00 96.00 79 ASN A N 1
ATOM 574 C CA . ASN A 1 79 ? -0.994 -6.531 -7.281 1.00 96.00 79 ASN A CA 1
ATOM 575 C C . ASN A 1 79 ? -0.672 -6.719 -5.788 1.00 96.00 79 ASN A C 1
ATOM 577 O O . ASN A 1 79 ? -0.983 -7.765 -5.233 1.00 96.00 79 ASN A O 1
ATOM 581 N N . ALA A 1 80 ? -0.183 -5.675 -5.111 1.00 95.25 80 ALA A N 1
ATOM 582 C CA . ALA A 1 80 ? 0.054 -5.692 -3.666 1.00 95.25 80 ALA A CA 1
ATOM 583 C C . ALA A 1 80 ? -1.209 -6.057 -2.864 1.00 95.25 80 ALA A C 1
ATOM 585 O O . ALA A 1 80 ? -1.178 -6.927 -1.999 1.00 95.25 80 ALA A O 1
ATOM 586 N N . SER A 1 81 ? -2.350 -5.455 -3.203 1.00 95.88 81 SER A N 1
ATOM 587 C CA . SER A 1 81 ? -3.651 -5.776 -2.605 1.00 95.88 81 SER A CA 1
ATOM 588 C C . SER A 1 81 ? -4.011 -7.259 -2.768 1.00 95.88 81 SER A C 1
ATOM 590 O O . SER A 1 81 ? -4.466 -7.894 -1.820 1.00 95.88 81 SER A O 1
ATOM 592 N N . ALA A 1 82 ? -3.794 -7.831 -3.957 1.00 95.31 82 ALA A N 1
ATOM 593 C CA . ALA A 1 82 ? -4.035 -9.249 -4.214 1.00 95.31 82 ALA A CA 1
ATOM 594 C C . ALA A 1 82 ? -3.079 -10.159 -3.426 1.00 95.31 82 ALA A C 1
ATOM 596 O O . ALA A 1 82 ? -3.506 -11.209 -2.949 1.00 95.31 82 ALA A O 1
ATOM 597 N N . THR A 1 83 ? -1.823 -9.741 -3.250 1.00 93.12 83 THR A N 1
ATOM 598 C CA . THR A 1 83 ? -0.838 -10.434 -2.413 1.00 93.12 83 THR A CA 1
ATOM 599 C C . THR A 1 83 ? -1.314 -10.540 -0.960 1.00 93.12 83 THR A C 1
ATOM 601 O O . THR A 1 83 ? -1.302 -11.635 -0.403 1.00 93.12 83 THR A O 1
ATOM 604 N N . TYR A 1 84 ? -1.813 -9.453 -0.363 1.00 93.12 84 TYR A N 1
ATOM 605 C CA . TYR A 1 84 ? -2.328 -9.478 1.015 1.00 93.12 84 TYR A CA 1
ATOM 606 C C . TYR A 1 84 ? -3.654 -10.233 1.167 1.00 93.12 84 TYR A C 1
ATOM 608 O O . TYR A 1 84 ? -3.853 -10.893 2.181 1.00 93.12 84 TYR A O 1
ATOM 616 N N . ASN A 1 85 ? -4.516 -10.240 0.144 1.00 93.19 85 ASN A N 1
ATOM 617 C CA . ASN A 1 85 ? -5.745 -11.052 0.132 1.00 93.19 85 ASN A CA 1
ATOM 618 C C . ASN A 1 85 ? -5.501 -12.569 0.185 1.00 93.19 85 ASN A C 1
ATOM 620 O O . ASN A 1 85 ? -6.447 -13.335 0.361 1.00 93.19 85 ASN A O 1
ATOM 624 N N . ALA A 1 86 ? -4.263 -13.025 -0.028 1.00 89.62 86 ALA A N 1
ATOM 625 C CA . ALA A 1 86 ? -3.905 -14.430 0.126 1.00 89.62 86 ALA A CA 1
ATOM 626 C C . ALA A 1 86 ? -3.685 -14.837 1.596 1.00 89.62 86 ALA A C 1
ATOM 628 O O . ALA A 1 86 ? -3.605 -16.033 1.883 1.00 89.62 86 ALA A O 1
ATOM 629 N N . VAL A 1 87 ? -3.571 -13.871 2.514 1.00 89.19 87 VAL A N 1
ATOM 630 C CA . VAL A 1 87 ? -3.451 -14.117 3.956 1.00 89.19 87 VAL A CA 1
ATOM 631 C C . VAL A 1 87 ? -4.841 -14.311 4.550 1.00 89.19 87 VAL A C 1
ATOM 633 O O . VAL A 1 87 ? -5.784 -13.612 4.181 1.00 89.19 87 VAL A O 1
ATOM 636 N N . ALA A 1 88 ? -4.979 -15.282 5.454 1.00 87.81 88 ALA A N 1
ATOM 637 C CA . ALA A 1 88 ? -6.239 -15.495 6.154 1.00 87.81 88 ALA A CA 1
ATOM 638 C C . ALA A 1 88 ? -6.630 -14.231 6.935 1.00 87.81 88 ALA A C 1
ATOM 640 O O . ALA A 1 88 ? -5.765 -13.504 7.416 1.00 87.81 88 ALA A O 1
ATOM 641 N N . ASP A 1 89 ? -7.932 -13.955 7.002 1.00 86.81 89 ASP A N 1
ATOM 642 C CA . ASP A 1 89 ? -8.516 -12.855 7.783 1.00 86.81 89 ASP A CA 1
ATOM 643 C C . ASP A 1 89 ? -8.089 -11.428 7.368 1.00 86.81 89 ASP A C 1
ATOM 645 O O . ASP A 1 89 ? -8.560 -10.445 7.941 1.00 86.81 89 ASP A O 1
ATOM 649 N N . VAL A 1 90 ? -7.314 -11.298 6.282 1.00 92.50 90 VAL A N 1
ATOM 650 C CA . VAL A 1 90 ? -6.984 -10.030 5.623 1.00 92.50 90 VAL A CA 1
ATOM 651 C C . VAL A 1 90 ? -7.768 -9.884 4.319 1.00 92.50 90 VAL A C 1
ATOM 653 O O . VAL A 1 90 ? -7.753 -10.748 3.445 1.00 92.50 90 VAL A O 1
ATOM 656 N N . LEU A 1 91 ? -8.428 -8.740 4.162 1.00 94.62 91 LEU A N 1
ATOM 657 C CA . LEU A 1 91 ? -9.088 -8.308 2.937 1.00 94.62 91 LEU A CA 1
ATOM 658 C C . LEU A 1 91 ? -8.624 -6.895 2.581 1.00 94.62 91 LEU A C 1
ATOM 660 O O . LEU A 1 91 ? -9.195 -5.915 3.046 1.00 94.62 91 LEU A O 1
ATOM 664 N N . ALA A 1 92 ? -7.636 -6.779 1.703 1.00 95.31 92 ALA A N 1
ATOM 665 C CA . ALA A 1 92 ? -7.280 -5.540 1.029 1.00 95.31 92 ALA A CA 1
ATOM 666 C C . ALA A 1 92 ? -8.108 -5.394 -0.260 1.00 95.31 92 ALA A C 1
ATOM 668 O O . ALA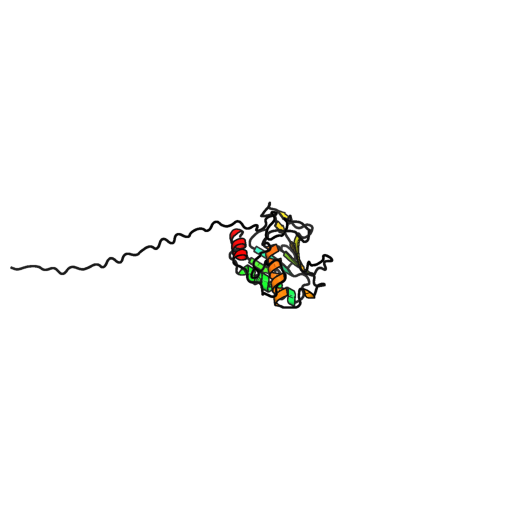 A 1 92 ? -7.916 -6.142 -1.224 1.00 95.31 92 ALA A O 1
ATOM 669 N N . SER A 1 93 ? -9.031 -4.430 -0.309 1.00 96.75 93 SER A N 1
ATOM 670 C CA . SER A 1 93 ? -9.912 -4.231 -1.470 1.00 96.75 93 SER A CA 1
ATOM 671 C C . SER A 1 93 ? -9.903 -2.795 -1.966 1.00 96.75 93 SER A C 1
ATOM 673 O O . SER A 1 93 ? -10.070 -1.854 -1.193 1.00 96.75 93 SER A O 1
ATOM 675 N N . GLU A 1 94 ? -9.807 -2.640 -3.286 1.00 98.12 94 GLU A N 1
ATOM 676 C CA . GLU A 1 94 ? -10.029 -1.355 -3.943 1.00 98.12 94 GLU A CA 1
ATOM 677 C C . GLU A 1 94 ? -11.480 -0.910 -3.736 1.00 98.12 94 GLU A C 1
ATOM 679 O O . GLU A 1 94 ? -12.417 -1.713 -3.814 1.00 98.12 94 GLU A O 1
ATOM 684 N N . TRP A 1 95 ? -11.663 0.379 -3.485 1.00 97.88 95 TRP A N 1
ATOM 685 C CA . TRP A 1 95 ? -12.949 1.020 -3.284 1.00 97.88 95 TRP A CA 1
ATOM 686 C C . TRP A 1 95 ? -13.145 2.154 -4.284 1.00 97.88 95 TRP A C 1
ATOM 688 O O . TRP A 1 95 ? -12.198 2.816 -4.699 1.00 97.88 95 TRP A O 1
ATOM 698 N N . SER A 1 96 ? -14.396 2.416 -4.661 1.00 96.88 96 SER A N 1
ATOM 699 C CA . SER A 1 96 ? -14.730 3.412 -5.689 1.00 96.88 96 SER A CA 1
ATOM 700 C C . SER A 1 96 ? -14.892 4.839 -5.153 1.00 96.88 96 SER A C 1
ATOM 702 O O . SER A 1 96 ? -15.269 5.735 -5.904 1.00 96.88 96 SER A O 1
ATOM 704 N N . SER A 1 97 ? -14.694 5.057 -3.851 1.00 96.94 97 SER A N 1
ATOM 705 C CA . SER A 1 97 ? -14.891 6.349 -3.186 1.00 96.94 97 SER A CA 1
ATOM 706 C C . SER A 1 97 ? -13.778 6.620 -2.182 1.00 96.94 97 SER A C 1
ATOM 708 O O . SER A 1 97 ? -13.337 5.712 -1.491 1.00 96.94 97 SER A O 1
ATOM 710 N N . SER A 1 98 ? -13.376 7.880 -2.032 1.00 96.00 98 SER A N 1
ATOM 711 C CA . SER A 1 98 ? -12.433 8.306 -0.988 1.00 96.00 98 SER A CA 1
ATOM 712 C C . SER A 1 98 ? -13.074 8.424 0.402 1.00 96.00 98 SER A C 1
ATOM 714 O O . SER A 1 98 ? -12.391 8.707 1.387 1.00 96.00 98 SER A O 1
ATOM 716 N N . THR A 1 99 ? -14.395 8.246 0.504 1.00 95.69 99 THR A N 1
ATOM 717 C CA . THR A 1 99 ? -15.130 8.319 1.772 1.00 95.69 99 THR A CA 1
ATOM 718 C C . THR A 1 99 ? -15.242 6.944 2.410 1.00 95.69 99 THR A C 1
ATOM 720 O O . THR A 1 99 ? -15.681 5.990 1.771 1.00 95.69 99 THR A O 1
ATOM 723 N N . GLY A 1 100 ? -14.911 6.866 3.701 1.00 93.44 100 GLY A N 1
ATOM 724 C CA . GLY A 1 100 ? -15.050 5.636 4.475 1.00 93.44 100 GLY A CA 1
ATOM 725 C C . GLY A 1 100 ? -14.033 4.558 4.106 1.00 93.44 100 GLY A C 1
ATOM 726 O O . GLY A 1 100 ? -14.294 3.396 4.381 1.00 93.44 100 GLY A O 1
ATOM 727 N N . VAL A 1 101 ? -12.893 4.917 3.521 1.00 96.25 101 VAL A N 1
ATOM 728 C CA . VAL A 1 101 ? -11.776 3.993 3.262 1.00 96.25 101 VAL A CA 1
ATOM 729 C C . VAL A 1 101 ? -10.750 4.024 4.388 1.00 96.25 101 VAL A C 1
ATOM 731 O O . VAL A 1 101 ? -10.743 4.958 5.194 1.00 96.25 101 VAL A O 1
ATOM 734 N N . ASP A 1 102 ? -9.913 2.997 4.445 1.00 96.06 102 ASP A N 1
ATOM 735 C CA . ASP A 1 102 ? -8.780 2.871 5.360 1.00 96.06 102 ASP A CA 1
ATOM 736 C C . ASP A 1 102 ? -7.531 3.543 4.796 1.00 96.06 102 ASP A C 1
ATOM 738 O O . ASP A 1 102 ? -6.779 4.148 5.555 1.00 96.06 102 ASP A O 1
ATOM 742 N N . VAL A 1 103 ? -7.357 3.528 3.471 1.00 96.94 103 VAL A N 1
ATOM 743 C CA . VAL A 1 103 ? -6.201 4.129 2.789 1.00 96.94 103 VAL A CA 1
ATOM 744 C C . VAL A 1 103 ? -6.636 4.932 1.574 1.00 96.94 103 VAL A C 1
ATOM 746 O O . VAL A 1 103 ? -7.488 4.515 0.791 1.00 96.94 103 VAL A O 1
ATOM 749 N N . ILE A 1 104 ? -6.011 6.086 1.387 1.00 97.88 104 ILE A N 1
ATOM 750 C CA . ILE A 1 104 ? -6.030 6.827 0.128 1.00 97.88 104 ILE A CA 1
ATOM 751 C C . ILE A 1 104 ? -4.633 6.712 -0.475 1.00 97.88 104 ILE A C 1
ATOM 753 O O . ILE A 1 104 ? -3.659 7.138 0.143 1.00 97.88 104 ILE A O 1
ATOM 757 N N . VAL A 1 105 ? -4.552 6.118 -1.663 1.00 98.00 105 VAL A N 1
ATOM 758 C CA . VAL A 1 105 ? -3.304 5.852 -2.382 1.00 98.00 105 VAL A CA 1
ATOM 759 C C . VAL A 1 105 ? -3.141 6.907 -3.466 1.00 98.00 105 VAL A C 1
ATOM 761 O O . VAL A 1 105 ? -3.991 6.994 -4.350 1.00 98.00 105 VAL A O 1
ATOM 764 N N . MET A 1 106 ? -2.084 7.708 -3.410 1.00 96.94 106 MET A N 1
ATOM 765 C CA . MET A 1 106 ? -1.919 8.865 -4.290 1.00 96.94 106 MET A CA 1
ATOM 766 C C . MET A 1 106 ? -0.468 9.112 -4.695 1.00 96.94 106 MET A C 1
ATOM 768 O O . MET A 1 106 ? 0.456 8.540 -4.123 1.00 96.94 106 MET A O 1
ATOM 772 N N . ASP A 1 107 ? -0.290 9.971 -5.691 1.00 94.44 107 ASP A N 1
ATOM 773 C CA . ASP A 1 107 ? 0.994 10.599 -5.994 1.00 94.44 107 ASP A CA 1
ATOM 774 C C . ASP A 1 107 ? 1.120 11.908 -5.205 1.00 94.44 107 ASP A C 1
ATOM 776 O O . ASP A 1 107 ? 0.187 12.717 -5.169 1.00 94.44 107 ASP A O 1
ATOM 780 N N . GLU A 1 108 ? 2.263 12.111 -4.562 1.00 92.38 108 GLU A N 1
ATOM 781 C CA . GLU A 1 108 ? 2.615 13.379 -3.941 1.00 92.38 108 GLU A CA 1
ATOM 782 C C . GLU A 1 108 ? 4.126 13.571 -3.960 1.00 92.38 108 GLU A C 1
ATOM 784 O O . GLU A 1 108 ? 4.881 12.734 -3.473 1.00 92.38 108 GLU A O 1
ATOM 789 N N . PHE A 1 109 ? 4.560 14.722 -4.469 1.00 87.81 109 PHE A N 1
ATOM 790 C CA . PHE A 1 109 ? 5.967 15.092 -4.448 1.00 87.81 109 PHE A CA 1
ATOM 791 C C . PHE A 1 109 ? 6.484 15.240 -3.015 1.00 87.81 109 PHE A C 1
ATOM 793 O O . PHE A 1 109 ? 5.881 15.951 -2.203 1.00 87.81 109 PHE A O 1
ATOM 800 N N . ASN A 1 110 ? 7.649 14.656 -2.741 1.00 79.88 110 ASN A N 1
ATOM 801 C CA . ASN A 1 110 ? 8.361 14.817 -1.487 1.00 79.88 110 ASN A CA 1
ATOM 802 C C . ASN A 1 110 ? 9.728 15.464 -1.728 1.00 79.88 110 ASN A C 1
ATOM 804 O O . ASN A 1 110 ? 10.462 15.106 -2.638 1.00 79.88 110 ASN A O 1
ATOM 808 N N . ASN A 1 111 ? 10.120 16.423 -0.890 1.00 79.00 111 ASN A N 1
ATOM 809 C CA . ASN A 1 111 ? 11.468 16.997 -0.955 1.00 79.00 111 ASN A CA 1
ATOM 810 C C . ASN A 1 111 ? 12.467 16.281 -0.030 1.00 79.00 111 ASN A C 1
ATOM 812 O O . ASN A 1 111 ? 13.598 16.748 0.136 1.00 79.00 111 ASN A O 1
ATOM 816 N N . LEU A 1 112 ? 12.050 15.179 0.597 1.00 77.88 112 LEU A N 1
ATOM 817 C CA . LEU A 1 112 ? 12.871 14.411 1.517 1.00 77.88 112 LEU A CA 1
ATOM 818 C C . LEU A 1 112 ? 13.785 13.447 0.747 1.00 77.88 112 LEU A C 1
ATOM 820 O O . LEU A 1 112 ? 13.316 12.659 -0.073 1.00 77.88 112 LEU A O 1
ATOM 824 N N . PRO A 1 113 ? 15.103 13.478 1.004 1.00 75.88 113 PRO A N 1
ATOM 825 C CA . PRO A 1 113 ? 16.041 12.641 0.276 1.00 75.88 113 PRO A CA 1
ATOM 826 C C . PRO A 1 113 ? 15.811 11.157 0.585 1.00 75.88 113 PRO A C 1
ATOM 828 O O . PRO A 1 113 ? 15.752 10.763 1.750 1.00 75.88 113 PRO A O 1
ATOM 831 N N . ASN A 1 114 ? 15.796 10.333 -0.466 1.00 77.12 114 ASN A N 1
ATOM 832 C CA . ASN A 1 114 ? 15.670 8.871 -0.412 1.00 77.12 114 ASN A CA 1
ATOM 833 C C . ASN A 1 114 ? 14.316 8.339 0.096 1.00 77.12 114 ASN A C 1
ATOM 835 O O . ASN A 1 114 ? 14.248 7.179 0.499 1.00 77.12 114 ASN A O 1
ATOM 839 N N . ILE A 1 115 ? 13.253 9.147 0.076 1.00 84.00 115 ILE A N 1
ATOM 840 C CA . ILE A 1 115 ? 11.889 8.672 0.339 1.00 84.00 115 ILE A CA 1
ATOM 841 C C . ILE A 1 115 ? 11.144 8.638 -0.984 1.00 84.00 115 ILE A C 1
ATOM 843 O O . ILE A 1 115 ? 10.714 9.667 -1.490 1.00 84.00 115 ILE A O 1
ATOM 847 N N . VAL A 1 116 ? 11.015 7.438 -1.537 1.00 89.88 116 VAL A N 1
ATOM 848 C CA . VAL A 1 116 ? 10.361 7.230 -2.832 1.00 89.88 116 VAL A CA 1
ATOM 849 C C . VAL A 1 116 ? 8.869 6.994 -2.660 1.00 89.88 116 VAL A C 1
ATOM 851 O O . VAL A 1 116 ? 8.096 7.375 -3.527 1.00 89.88 116 VAL A O 1
ATOM 854 N N . ALA A 1 117 ? 8.459 6.404 -1.540 1.00 93.06 117 ALA A N 1
ATOM 855 C CA . ALA A 1 117 ? 7.078 6.220 -1.132 1.00 93.06 117 ALA A CA 1
ATOM 856 C C . ALA A 1 117 ? 7.006 6.187 0.399 1.00 93.06 117 ALA A C 1
ATOM 858 O O . ALA A 1 117 ? 8.039 6.023 1.053 1.00 93.06 117 ALA A O 1
ATOM 859 N N . TRP A 1 118 ? 5.822 6.424 0.958 1.00 92.56 118 TRP A N 1
ATOM 860 C CA . TRP A 1 118 ? 5.605 6.350 2.399 1.00 92.56 118 TRP A CA 1
ATOM 861 C C . TRP A 1 118 ? 4.126 6.237 2.763 1.00 92.56 118 TRP A C 1
ATOM 863 O O . TRP A 1 118 ? 3.233 6.622 1.996 1.00 92.56 118 TRP A O 1
ATOM 873 N N . THR A 1 119 ? 3.873 5.804 3.996 1.00 93.06 119 THR A N 1
ATOM 874 C CA . THR A 1 119 ? 2.551 5.821 4.625 1.00 93.06 119 THR A CA 1
ATOM 875 C C . THR A 1 119 ? 2.495 6.787 5.801 1.00 93.06 119 THR A C 1
ATOM 877 O O . THR A 1 119 ? 3.449 6.897 6.565 1.00 93.06 119 THR A O 1
ATOM 880 N N . GLN A 1 120 ? 1.367 7.467 5.997 1.00 92.81 120 GLN A N 1
ATOM 881 C CA . GLN A 1 120 ? 1.148 8.326 7.167 1.00 92.81 120 GLN A CA 1
ATOM 882 C C . GLN A 1 120 ? -0.333 8.500 7.496 1.00 92.81 120 GLN A C 1
ATOM 884 O O . GLN A 1 120 ? -1.189 8.272 6.643 1.00 92.81 120 GLN A O 1
ATOM 889 N N . CYS A 1 121 ? -0.678 8.996 8.688 1.00 94.38 121 CYS A N 1
ATOM 890 C CA . CYS A 1 121 ? -2.053 9.436 8.911 1.00 94.38 121 CYS A CA 1
ATOM 891 C C . CYS A 1 121 ? -2.402 10.630 8.040 1.00 94.38 121 CYS A C 1
ATOM 893 O O . CYS A 1 121 ? -1.664 11.621 7.962 1.00 94.38 121 CYS A O 1
ATOM 895 N N . LYS A 1 122 ? -3.613 10.589 7.481 1.00 95.06 122 LYS A N 1
ATOM 896 C CA . LYS A 1 122 ? -4.230 11.786 6.928 1.00 95.06 122 LYS A CA 1
ATOM 897 C C . LYS A 1 122 ? -4.484 12.794 8.048 1.00 95.06 122 LYS A C 1
ATOM 899 O O . LYS A 1 122 ? -4.962 12.450 9.129 1.00 95.06 122 LYS A O 1
ATOM 904 N N . VAL A 1 123 ? -4.228 14.069 7.770 1.00 94.50 123 VAL A N 1
ATOM 905 C CA . VAL A 1 123 ? -4.591 15.156 8.689 1.00 94.50 123 VAL A CA 1
ATOM 906 C C . VAL A 1 123 ? -6.099 15.118 8.965 1.00 94.50 123 VAL A C 1
ATOM 908 O O . VAL A 1 123 ? -6.910 15.131 8.038 1.00 94.50 123 VAL A O 1
ATOM 911 N N . GLY A 1 124 ? -6.472 15.070 10.246 1.00 93.81 124 GLY A N 1
ATOM 912 C CA . GLY A 1 124 ? -7.871 14.966 10.672 1.00 93.81 124 GLY A CA 1
ATOM 913 C C . GLY A 1 124 ? -8.482 13.567 10.529 1.00 93.81 124 GLY A C 1
ATOM 914 O O . GLY A 1 124 ? -9.700 13.436 10.633 1.00 93.81 124 GLY A O 1
ATOM 915 N N . ALA A 1 125 ? -7.670 12.533 10.283 1.00 94.69 125 ALA A N 1
ATOM 916 C CA . ALA A 1 125 ? -8.111 11.144 10.354 1.00 94.69 125 ALA A CA 1
ATOM 917 C C . ALA A 1 125 ? -8.680 10.811 11.741 1.00 94.69 125 ALA A C 1
ATOM 919 O O . ALA A 1 125 ? -8.211 11.318 12.763 1.00 94.69 125 ALA A O 1
ATOM 920 N N . ALA A 1 126 ? -9.667 9.917 11.775 1.00 93.56 126 ALA A N 1
ATOM 921 C CA . ALA A 1 126 ? -10.093 9.307 13.025 1.00 93.56 126 ALA A CA 1
ATOM 922 C C . ALA A 1 126 ? -8.950 8.438 13.553 1.00 93.56 126 ALA A C 1
ATOM 924 O O . ALA A 1 126 ? -8.385 7.662 12.786 1.00 93.56 126 ALA A O 1
ATOM 925 N N . THR A 1 127 ? -8.616 8.555 14.834 1.00 92.31 127 THR A N 1
ATOM 926 C CA . THR A 1 127 ? -7.564 7.759 15.476 1.00 92.31 127 THR A CA 1
ATOM 927 C C . THR A 1 127 ? -8.125 6.948 16.634 1.00 92.31 127 THR A C 1
ATOM 929 O O . THR A 1 127 ? -9.167 7.285 17.204 1.00 92.31 127 THR A O 1
ATOM 932 N N . GLY A 1 128 ? -7.442 5.865 16.993 1.00 89.12 128 GLY A N 1
ATOM 933 C CA . GLY A 1 128 ? -7.813 5.061 18.149 1.00 89.12 128 GLY A CA 1
ATOM 934 C C . GLY A 1 128 ? -6.791 3.983 18.479 1.00 89.12 128 GLY A C 1
ATOM 935 O O . GLY A 1 128 ? -5.736 3.892 17.854 1.00 89.12 128 GLY A O 1
ATOM 936 N N . GLY A 1 129 ? -7.126 3.173 19.483 1.00 86.56 129 GLY A N 1
ATOM 937 C CA . GLY A 1 129 ? -6.225 2.160 20.024 1.00 86.56 129 GLY A CA 1
ATOM 938 C C . GLY A 1 129 ? -5.102 2.751 20.880 1.00 86.56 129 GLY A C 1
ATOM 939 O O . GLY A 1 129 ? -5.038 3.952 21.144 1.00 86.56 129 GLY A O 1
ATOM 940 N N . THR A 1 130 ? -4.224 1.874 21.342 1.00 81.69 130 THR A N 1
ATOM 941 C CA . THR A 1 130 ? -2.975 2.198 22.040 1.00 81.69 130 THR A CA 1
ATOM 942 C C . THR A 1 130 ? -1.886 1.322 21.458 1.00 81.69 130 THR A C 1
ATOM 944 O O . THR A 1 130 ? -2.204 0.247 20.961 1.00 81.69 130 THR A O 1
ATOM 947 N N . ASP A 1 131 ? -0.626 1.742 21.552 1.00 75.06 131 ASP A N 1
ATOM 948 C CA . ASP A 1 131 ? 0.526 0.915 21.172 1.00 75.06 131 ASP A CA 1
ATOM 949 C C . ASP A 1 131 ? 0.393 -0.540 21.685 1.00 75.06 131 ASP A C 1
ATOM 951 O O . ASP A 1 131 ? -0.013 -0.724 22.840 1.00 75.06 131 ASP A O 1
ATOM 955 N N . PRO A 1 132 ? 0.668 -1.566 20.853 1.00 74.88 132 PRO A N 1
ATOM 956 C CA . PRO A 1 132 ? 1.113 -1.535 19.445 1.00 74.88 132 PRO A CA 1
ATOM 957 C C . PRO A 1 132 ? -0.035 -1.486 18.416 1.00 74.88 132 PRO A C 1
ATOM 959 O O . PRO A 1 132 ? 0.145 -1.757 17.236 1.00 74.88 132 PRO A O 1
ATOM 962 N N . HIS A 1 133 ? -1.250 -1.174 18.856 1.00 78.75 133 HIS A N 1
ATOM 963 C CA . HIS A 1 133 ? -2.467 -1.203 18.047 1.00 78.75 133 HIS A CA 1
ATOM 964 C C . HIS A 1 133 ? -3.050 0.189 17.779 1.00 78.75 133 HIS A C 1
ATOM 966 O O . HIS A 1 133 ? -4.264 0.356 17.640 1.00 78.75 133 HIS A O 1
ATOM 972 N N . ALA A 1 134 ? -2.195 1.212 17.749 1.00 86.81 134 ALA A N 1
ATOM 973 C CA . ALA A 1 134 ? -2.615 2.556 17.383 1.00 86.81 134 ALA A CA 1
ATOM 974 C C . ALA A 1 134 ? -2.936 2.609 15.882 1.00 86.81 134 ALA A C 1
ATOM 976 O O . ALA A 1 134 ? -2.107 2.246 15.047 1.00 86.81 134 ALA A O 1
ATOM 977 N N . TYR A 1 135 ? -4.132 3.082 15.542 1.00 89.88 135 TYR A N 1
ATOM 978 C CA . TYR A 1 135 ? -4.591 3.191 14.160 1.00 89.88 135 TYR A CA 1
ATOM 979 C C . TYR A 1 135 ? -5.011 4.618 13.822 1.00 89.88 135 TYR A C 1
ATOM 981 O O . TYR A 1 135 ? -5.393 5.408 14.695 1.00 89.88 135 TYR A O 1
ATOM 989 N N . CYS A 1 136 ? -5.041 4.912 12.523 1.00 92.81 136 CYS A N 1
ATOM 990 C CA . CYS A 1 136 ? -5.779 6.046 11.993 1.00 92.81 136 CYS A CA 1
ATOM 991 C C . CYS A 1 136 ? -6.470 5.715 10.672 1.00 92.81 136 CYS A C 1
ATOM 993 O O . CYS A 1 136 ? -6.041 4.837 9.927 1.00 92.81 136 CYS A O 1
ATOM 995 N N . ARG A 1 137 ? -7.577 6.413 10.404 1.00 94.12 137 ARG A N 1
ATOM 996 C CA . ARG A 1 137 ? -8.418 6.194 9.229 1.00 94.12 137 ARG A CA 1
ATOM 997 C C . ARG A 1 137 ? -8.961 7.515 8.659 1.00 94.12 137 ARG A C 1
ATOM 999 O O . ARG A 1 137 ? -9.693 8.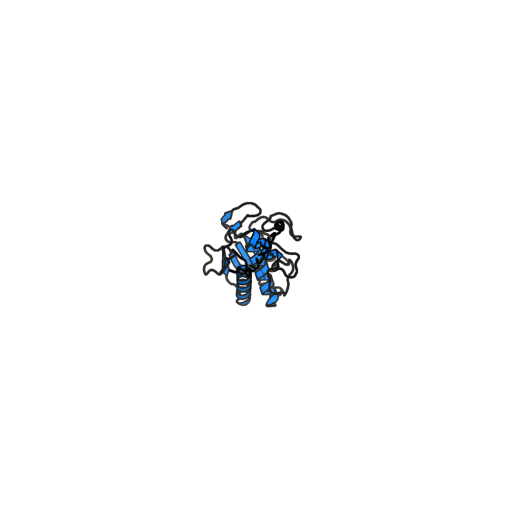218 9.364 1.00 94.12 137 ARG A O 1
ATOM 1006 N N . PRO A 1 138 ? -8.675 7.841 7.386 1.00 95.81 138 PRO A N 1
ATOM 1007 C CA . PRO A 1 138 ? -7.800 7.100 6.477 1.00 95.81 138 PRO A CA 1
ATOM 1008 C C . PRO A 1 138 ? -6.309 7.382 6.740 1.00 95.81 138 PRO A C 1
ATOM 1010 O O . PRO A 1 138 ? -5.939 8.430 7.274 1.00 95.81 138 PRO A O 1
ATOM 1013 N N . GLN A 1 139 ? -5.459 6.471 6.288 1.00 95.69 139 GLN A N 1
ATOM 1014 C CA . GLN A 1 139 ? -4.043 6.706 6.038 1.00 95.69 139 GLN A CA 1
ATOM 1015 C C . GLN A 1 139 ? -3.851 7.258 4.617 1.00 95.69 139 GLN A C 1
ATOM 1017 O O . GLN A 1 139 ? -4.686 7.059 3.730 1.00 95.69 139 GLN A O 1
ATOM 1022 N N . TRP A 1 140 ? -2.747 7.954 4.398 1.00 96.19 140 TRP A N 1
ATOM 1023 C CA . TRP A 1 140 ? -2.212 8.254 3.080 1.00 96.19 140 TRP A CA 1
ATOM 1024 C C . TRP A 1 140 ? -1.099 7.266 2.765 1.00 96.19 140 TRP A C 1
ATOM 1026 O O . TRP A 1 140 ? -0.183 7.133 3.567 1.00 96.19 140 TRP A O 1
ATOM 1036 N N . LEU A 1 141 ? -1.175 6.627 1.599 1.00 96.31 141 LEU A N 1
ATOM 1037 C CA . LEU A 1 141 ? -0.058 5.945 0.953 1.00 96.31 141 LEU A CA 1
ATOM 1038 C C . LEU A 1 141 ? 0.350 6.816 -0.231 1.00 96.31 141 LEU A C 1
ATOM 1040 O O . LEU A 1 141 ? -0.451 7.037 -1.142 1.00 96.31 141 LEU A O 1
ATOM 1044 N N . ARG A 1 142 ? 1.559 7.360 -0.190 1.00 95.31 142 ARG A N 1
ATOM 1045 C CA 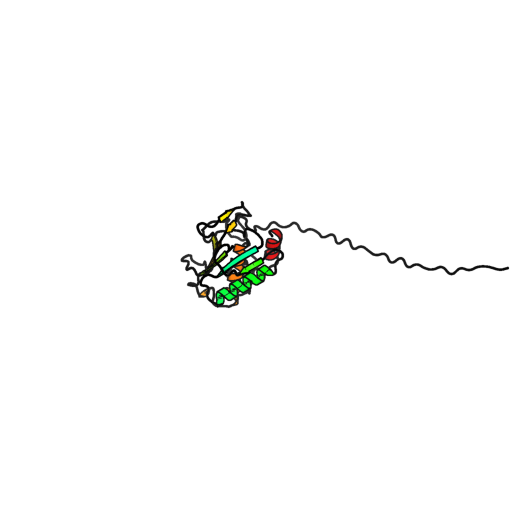. ARG A 1 142 ? 2.048 8.316 -1.179 1.00 95.31 142 ARG A CA 1
ATOM 1046 C C . ARG A 1 142 ? 3.217 7.723 -1.936 1.00 95.31 142 ARG A C 1
ATOM 1048 O O . ARG A 1 142 ? 4.148 7.211 -1.325 1.00 95.31 142 ARG A O 1
ATOM 1055 N N . TYR A 1 143 ? 3.160 7.823 -3.253 1.00 94.44 143 TYR A N 1
ATOM 1056 C CA . TYR A 1 143 ? 4.297 7.606 -4.134 1.00 94.44 143 TYR A CA 1
ATOM 1057 C C . TYR A 1 143 ? 4.859 8.972 -4.530 1.00 94.44 143 TYR A C 1
ATOM 1059 O O . TYR A 1 143 ? 4.082 9.850 -4.884 1.00 94.44 143 TYR A O 1
ATOM 1067 N N . ASP A 1 144 ? 6.176 9.157 -4.494 1.00 91.94 144 ASP A N 1
ATOM 1068 C CA . ASP A 1 144 ? 6.838 10.331 -5.066 1.00 91.94 144 ASP A CA 1
ATOM 1069 C C . ASP A 1 144 ? 7.183 10.071 -6.534 1.00 91.94 144 ASP A C 1
ATOM 1071 O O . ASP A 1 144 ? 8.281 9.619 -6.868 1.00 91.94 144 ASP A O 1
ATOM 1075 N N . LEU A 1 145 ? 6.246 10.345 -7.443 1.00 86.56 145 LEU A N 1
ATOM 1076 C CA . LEU A 1 145 ? 6.494 10.125 -8.867 1.00 86.56 145 LEU A CA 1
ATOM 1077 C C . LEU A 1 145 ? 7.472 11.119 -9.499 1.00 86.56 145 LEU A C 1
ATOM 1079 O O . LEU A 1 145 ? 7.845 10.924 -10.660 1.00 86.56 145 LEU A O 1
ATOM 1083 N N . ALA A 1 146 ? 7.916 12.159 -8.785 1.00 86.12 146 ALA A N 1
ATOM 1084 C CA . ALA A 1 146 ? 8.993 13.001 -9.291 1.00 86.12 146 ALA A CA 1
ATOM 1085 C C . ALA A 1 146 ? 10.337 12.255 -9.277 1.00 86.12 146 ALA A C 1
ATOM 1087 O O . ALA A 1 146 ? 11.162 12.476 -10.170 1.00 86.12 146 ALA A O 1
ATOM 1088 N N . ASP A 1 147 ? 10.537 11.318 -8.341 1.00 79.44 147 ASP A N 1
ATOM 1089 C CA . ASP A 1 147 ? 11.659 10.375 -8.361 1.00 79.44 147 ASP A CA 1
ATOM 1090 C C . ASP A 1 147 ? 11.345 9.156 -9.238 1.00 79.44 147 ASP A C 1
ATOM 1092 O O . ASP A 1 147 ? 11.197 8.014 -8.799 1.00 79.44 147 ASP A O 1
ATOM 1096 N N . THR A 1 148 ? 11.257 9.413 -10.542 1.00 74.38 148 THR A N 1
ATOM 1097 C CA . THR A 1 148 ? 10.958 8.377 -11.544 1.00 74.38 148 THR A CA 1
ATOM 1098 C C . THR A 1 148 ? 11.927 7.189 -11.511 1.00 74.38 148 THR A C 1
ATOM 1100 O O . THR A 1 148 ? 11.506 6.073 -11.812 1.00 74.38 148 THR A O 1
ATOM 1103 N N . SER A 1 149 ? 13.171 7.390 -11.055 1.00 78.38 149 SER A N 1
ATOM 1104 C CA . SER A 1 149 ? 14.213 6.353 -11.011 1.00 78.38 149 SER A CA 1
ATOM 1105 C C . SER A 1 149 ? 13.901 5.198 -10.056 1.00 78.38 149 SER A C 1
ATOM 1107 O O . SER A 1 149 ? 14.478 4.116 -10.157 1.00 78.38 149 SER A O 1
ATOM 1109 N N . ALA A 1 150 ? 12.996 5.415 -9.100 1.00 76.50 150 ALA A N 1
ATOM 1110 C CA . ALA A 1 150 ? 12.544 4.391 -8.170 1.00 76.50 150 ALA A CA 1
ATOM 1111 C C . ALA A 1 150 ? 11.447 3.488 -8.743 1.00 76.50 150 ALA A C 1
ATOM 1113 O O . ALA A 1 150 ? 11.137 2.454 -8.157 1.00 76.50 150 ALA A O 1
ATOM 1114 N N . TYR A 1 151 ? 10.879 3.858 -9.890 1.00 80.94 151 TYR A N 1
ATOM 1115 C CA . TYR A 1 151 ? 9.702 3.225 -10.475 1.00 80.94 151 TYR A CA 1
ATOM 1116 C C . TYR A 1 151 ? 9.942 2.716 -11.897 1.00 80.94 151 TYR A C 1
ATOM 1118 O O . TYR A 1 151 ? 8.973 2.441 -12.611 1.00 80.94 151 TYR A O 1
ATOM 1126 N N . ASP A 1 152 ? 11.201 2.575 -12.318 1.00 83.00 152 ASP A N 1
ATOM 1127 C CA . ASP A 1 152 ? 11.582 2.260 -13.698 1.00 83.00 152 ASP A CA 1
ATOM 1128 C C . ASP A 1 152 ? 11.065 0.880 -14.135 1.00 83.00 152 ASP A C 1
ATOM 1130 O O . ASP A 1 152 ? 10.454 0.720 -15.202 1.00 83.00 152 ASP A O 1
ATOM 1134 N N . THR A 1 153 ? 11.221 -0.136 -13.286 1.00 89.94 153 THR A N 1
ATOM 1135 C CA . THR A 1 153 ? 10.846 -1.514 -13.619 1.00 89.94 153 THR A CA 1
ATOM 1136 C C . THR A 1 153 ? 9.505 -1.941 -13.020 1.00 89.94 153 THR A C 1
ATOM 1138 O O . THR A 1 153 ? 9.024 -1.416 -12.017 1.00 89.94 153 THR A O 1
ATOM 1141 N N . LEU A 1 154 ? 8.875 -2.953 -13.631 1.00 91.00 154 LEU A N 1
ATOM 1142 C CA . LEU A 1 154 ? 7.684 -3.595 -13.056 1.00 91.00 154 LEU A CA 1
ATOM 1143 C C . LEU A 1 154 ? 7.980 -4.193 -11.671 1.00 91.00 154 LEU A C 1
ATOM 1145 O O . LEU A 1 154 ? 7.126 -4.138 -10.792 1.00 91.00 154 LEU A O 1
ATOM 1149 N N . GLY A 1 155 ? 9.180 -4.752 -11.493 1.00 89.75 155 GLY A N 1
ATOM 1150 C CA . GLY A 1 155 ? 9.629 -5.329 -10.228 1.00 89.75 155 GLY A CA 1
ATOM 1151 C C . GLY A 1 155 ? 9.680 -4.296 -9.108 1.00 89.75 155 GLY A C 1
ATOM 1152 O O . GLY A 1 155 ? 9.077 -4.519 -8.066 1.00 89.75 155 GLY A O 1
ATOM 1153 N N . GLU A 1 156 ? 10.304 -3.143 -9.355 1.00 89.19 156 GLU A N 1
ATOM 1154 C CA . GLU A 1 156 ? 10.395 -2.057 -8.368 1.00 89.19 156 GLU A CA 1
ATOM 1155 C C . GLU A 1 156 ? 9.022 -1.500 -7.998 1.00 89.19 156 GLU A C 1
ATOM 1157 O O . GLU A 1 156 ? 8.712 -1.386 -6.816 1.00 89.19 156 GLU A O 1
ATOM 1162 N N . ARG A 1 157 ? 8.151 -1.244 -8.986 1.00 92.06 157 ARG A N 1
ATOM 1163 C CA . ARG A 1 157 ? 6.778 -0.784 -8.712 1.00 92.06 157 ARG A CA 1
ATOM 1164 C C . ARG A 1 157 ? 6.012 -1.771 -7.833 1.00 92.06 157 ARG A C 1
ATOM 1166 O O . ARG A 1 157 ? 5.367 -1.355 -6.879 1.00 92.06 157 ARG A O 1
ATOM 1173 N N . ASN A 1 158 ? 6.093 -3.067 -8.141 1.00 92.62 158 ASN A N 1
ATOM 1174 C CA . ASN A 1 158 ? 5.440 -4.107 -7.344 1.00 92.62 158 ASN A CA 1
ATOM 1175 C C . ASN A 1 158 ? 6.046 -4.228 -5.940 1.00 92.62 158 ASN A C 1
ATOM 1177 O O . ASN A 1 158 ? 5.303 -4.431 -4.987 1.00 92.62 158 ASN A O 1
ATOM 1181 N N . SER A 1 159 ? 7.371 -4.121 -5.815 1.00 90.50 159 SER A N 1
ATOM 1182 C CA . SER A 1 159 ? 8.061 -4.167 -4.525 1.00 90.50 159 SER A CA 1
ATOM 1183 C C . SER A 1 159 ? 7.629 -3.007 -3.634 1.00 90.50 159 SER A C 1
ATOM 1185 O O . SER A 1 159 ? 7.178 -3.250 -2.522 1.00 90.50 159 SER A O 1
ATOM 1187 N N . ILE A 1 160 ? 7.708 -1.768 -4.134 1.00 91.94 160 ILE A N 1
ATOM 1188 C CA . ILE A 1 160 ? 7.343 -0.565 -3.373 1.00 91.94 160 ILE A CA 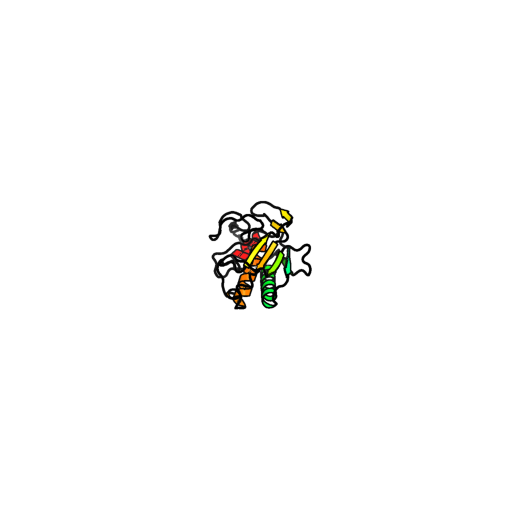1
ATOM 1189 C C . ILE A 1 160 ? 5.858 -0.610 -3.005 1.00 91.94 160 ILE A C 1
ATOM 1191 O O . ILE A 1 160 ? 5.506 -0.425 -1.848 1.00 91.94 160 ILE A O 1
ATOM 1195 N N . ALA A 1 161 ? 4.974 -0.942 -3.952 1.00 94.75 161 ALA A N 1
ATOM 1196 C CA . ALA A 1 161 ? 3.549 -1.068 -3.652 1.00 94.75 161 ALA A CA 1
ATOM 1197 C C . ALA A 1 161 ? 3.263 -2.135 -2.580 1.00 94.75 161 ALA A C 1
ATOM 1199 O O . ALA A 1 161 ? 2.396 -1.925 -1.733 1.00 94.75 161 ALA A O 1
ATOM 1200 N N . CYS A 1 162 ? 3.977 -3.271 -2.601 1.00 94.00 162 CYS A N 1
ATOM 1201 C CA . CYS A 1 162 ? 3.816 -4.305 -1.577 1.00 94.00 162 CYS A CA 1
ATOM 1202 C C . CYS A 1 162 ? 4.298 -3.827 -0.205 1.00 94.00 162 CYS A C 1
ATOM 1204 O O . CYS A 1 162 ? 3.598 -4.044 0.784 1.00 94.00 162 CYS A O 1
ATOM 1206 N N . GLN A 1 163 ? 5.450 -3.157 -0.162 1.00 92.75 163 GLN A N 1
ATOM 1207 C CA . GLN A 1 163 ? 6.031 -2.597 1.055 1.00 92.75 163 GLN A CA 1
ATOM 1208 C C . GLN A 1 163 ? 5.087 -1.585 1.704 1.00 92.75 163 GLN A C 1
ATOM 1210 O O . GLN A 1 163 ? 4.697 -1.741 2.859 1.00 92.75 163 GLN A O 1
ATOM 1215 N N . GLU A 1 164 ? 4.633 -0.593 0.940 1.00 93.62 164 GLU A N 1
ATOM 1216 C CA . GLU A 1 164 ? 3.803 0.475 1.489 1.00 93.62 164 GLU A CA 1
ATOM 1217 C C . GLU A 1 164 ? 2.401 -0.011 1.883 1.00 93.62 164 GLU A C 1
ATOM 1219 O O . GLU A 1 164 ? 1.897 0.360 2.939 1.00 93.62 164 GLU A O 1
ATOM 1224 N N . MET A 1 165 ? 1.776 -0.910 1.110 1.00 94.38 165 MET A N 1
ATOM 1225 C CA . MET A 1 165 ? 0.515 -1.543 1.539 1.00 94.38 165 MET A CA 1
ATOM 1226 C C . MET A 1 165 ? 0.701 -2.426 2.783 1.00 94.38 165 MET A C 1
ATOM 1228 O O . MET A 1 165 ? -0.231 -2.600 3.562 1.00 94.38 165 MET A O 1
ATOM 1232 N N . GLY A 1 166 ? 1.893 -2.984 2.997 1.00 92.25 166 GLY A N 1
ATOM 1233 C CA . GLY A 1 166 ? 2.205 -3.708 4.226 1.00 92.25 166 GLY A CA 1
ATOM 1234 C C . GLY A 1 166 ? 2.263 -2.786 5.432 1.00 92.25 166 GLY A C 1
ATOM 1235 O O . GLY A 1 166 ? 1.702 -3.107 6.481 1.00 92.25 166 GLY A O 1
ATOM 1236 N N . HIS A 1 167 ? 2.862 -1.604 5.274 1.00 90.81 167 HIS A N 1
ATOM 1237 C CA . HIS A 1 167 ? 2.879 -0.593 6.326 1.00 90.81 167 HIS A CA 1
ATOM 1238 C C . HIS A 1 167 ? 1.472 -0.150 6.732 1.00 90.81 167 HIS A C 1
ATOM 1240 O O . HIS A 1 167 ? 1.209 -0.030 7.928 1.00 90.81 167 HIS A O 1
ATOM 1246 N N . THR A 1 168 ? 0.529 -0.011 5.791 1.00 91.94 168 THR A N 1
ATOM 1247 C CA . THR A 1 168 ? -0.862 0.331 6.147 1.00 91.94 168 THR A CA 1
ATOM 1248 C C . THR A 1 168 ? -1.587 -0.784 6.910 1.00 91.94 168 THR A C 1
ATOM 1250 O O . THR A 1 168 ? -2.542 -0.502 7.639 1.00 91.94 168 THR A O 1
ATOM 1253 N N . LEU A 1 169 ? -1.116 -2.029 6.787 1.00 90.19 169 LEU A N 1
ATOM 1254 C CA . LEU A 1 169 ? -1.556 -3.201 7.548 1.00 90.19 169 LEU A CA 1
ATOM 1255 C C . LEU A 1 169 ? -0.775 -3.397 8.858 1.00 90.19 169 LEU A C 1
ATOM 1257 O O . LEU A 1 169 ? -1.026 -4.360 9.570 1.00 90.19 169 LEU A O 1
ATOM 1261 N N . GLY A 1 170 ? 0.149 -2.498 9.209 1.00 85.06 170 GLY A N 1
ATOM 1262 C CA . GLY A 1 170 ? 0.918 -2.565 10.455 1.00 85.06 170 GLY A CA 1
ATOM 1263 C C . GLY A 1 170 ? 2.221 -3.363 10.387 1.00 85.06 170 GLY A C 1
ATOM 1264 O O . GLY A 1 170 ? 2.920 -3.460 11.402 1.00 85.06 170 GLY A O 1
ATOM 1265 N N . LEU A 1 171 ? 2.577 -3.896 9.213 1.00 85.88 171 LEU A N 1
ATOM 1266 C CA . LEU A 1 171 ? 3.856 -4.567 9.013 1.00 85.88 171 LEU A CA 1
ATOM 1267 C C . LEU A 1 171 ? 5.015 -3.576 9.086 1.00 85.88 171 LEU A C 1
ATOM 1269 O O . LEU A 1 171 ? 4.916 -2.400 8.717 1.00 85.88 171 LEU A O 1
ATOM 1273 N N . ARG A 1 172 ? 6.163 -4.078 9.531 1.00 81.44 172 ARG A N 1
ATOM 1274 C CA . ARG A 1 172 ? 7.407 -3.315 9.608 1.00 81.44 172 ARG A CA 1
ATOM 1275 C C . ARG A 1 172 ? 8.460 -3.870 8.686 1.00 81.44 172 ARG A C 1
ATOM 1277 O O . ARG A 1 172 ? 8.355 -4.995 8.222 1.00 81.44 172 ARG A O 1
ATOM 1284 N N . HIS A 1 173 ? 9.505 -3.072 8.482 1.00 85.00 173 HIS A N 1
ATOM 1285 C CA . HIS A 1 173 ? 10.626 -3.502 7.678 1.00 85.00 173 HIS A CA 1
ATOM 1286 C C . HIS A 1 173 ? 11.216 -4.834 8.164 1.00 85.00 173 HIS A C 1
ATOM 1288 O O . HIS A 1 173 ? 11.561 -4.990 9.340 1.00 85.00 173 HIS A O 1
ATOM 1294 N N . SER A 1 174 ? 11.387 -5.754 7.222 1.00 82.25 174 SER A N 1
ATOM 1295 C CA . SER A 1 174 ? 12.061 -7.031 7.387 1.00 82.25 174 SER A CA 1
ATOM 1296 C C . SER A 1 174 ? 13.522 -6.923 6.946 1.00 82.25 174 SER A C 1
ATOM 1298 O O . SER A 1 174 ? 13.890 -6.161 6.051 1.00 82.25 174 SER A O 1
ATOM 1300 N N . SER A 1 175 ? 14.381 -7.733 7.563 1.00 81.00 175 SER A N 1
ATOM 1301 C CA . SER A 1 175 ? 15.753 -7.952 7.092 1.00 81.00 175 SER A CA 1
ATOM 1302 C C . SER A 1 175 ? 15.831 -8.987 5.963 1.00 81.00 175 SER A C 1
ATOM 1304 O O . SER A 1 175 ? 16.893 -9.158 5.360 1.00 81.00 175 SER A O 1
ATOM 1306 N N . SER A 1 176 ? 14.728 -9.682 5.674 1.00 83.06 176 SER A N 1
ATOM 1307 C CA . SER A 1 176 ? 14.637 -10.685 4.621 1.00 83.06 176 SER A CA 1
ATOM 1308 C C . SER A 1 176 ? 14.538 -10.027 3.250 1.00 83.06 176 SER A C 1
ATOM 1310 O O . SER A 1 176 ? 13.568 -9.339 2.957 1.00 83.06 176 SER A O 1
ATOM 1312 N N . THR A 1 177 ? 15.498 -10.294 2.363 1.00 81.94 177 THR A N 1
ATOM 1313 C CA . THR A 1 177 ? 15.495 -9.766 0.984 1.00 81.94 177 THR A CA 1
ATOM 1314 C C . THR A 1 177 ? 14.318 -10.257 0.141 1.00 81.94 177 THR A C 1
ATOM 1316 O O . THR A 1 177 ? 14.070 -9.708 -0.926 1.00 81.94 177 THR A O 1
ATOM 1319 N N . SER A 1 178 ? 13.641 -11.324 0.576 1.00 82.75 178 SER A N 1
ATOM 1320 C CA . SER A 1 178 ? 12.479 -11.888 -0.110 1.00 82.75 178 SER A CA 1
ATOM 1321 C C . SER A 1 178 ? 11.139 -11.392 0.431 1.00 82.75 178 SER A C 1
ATOM 1323 O O . SER A 1 178 ? 10.120 -11.797 -0.118 1.00 82.75 178 SER A O 1
ATOM 1325 N N . SER A 1 179 ? 11.135 -10.611 1.516 1.00 85.38 179 SER A N 1
ATOM 1326 C CA . SER A 1 179 ? 9.930 -10.034 2.123 1.00 85.38 179 SER A CA 1
ATOM 1327 C C . SER A 1 179 ? 9.464 -8.818 1.328 1.00 85.38 179 SER A C 1
ATOM 1329 O O . SER A 1 179 ? 10.284 -8.042 0.828 1.00 85.38 179 SER A O 1
ATOM 1331 N N . CYS A 1 180 ? 8.147 -8.613 1.272 1.00 86.62 180 CYS A N 1
ATOM 1332 C CA . CYS A 1 180 ? 7.575 -7.352 0.798 1.00 86.62 180 CYS A CA 1
ATOM 1333 C C . CYS A 1 180 ? 8.034 -6.158 1.631 1.00 86.62 180 CYS A C 1
ATOM 1335 O O . CYS A 1 180 ? 8.072 -5.041 1.134 1.00 86.62 180 CYS A O 1
ATOM 1337 N N . MET A 1 181 ? 8.400 -6.402 2.882 1.00 88.50 181 MET A N 1
ATOM 1338 C CA . MET A 1 181 ? 8.829 -5.393 3.826 1.00 88.50 181 MET A CA 1
ATOM 1339 C C . MET A 1 181 ? 10.343 -5.204 3.846 1.00 88.50 181 MET A C 1
ATOM 1341 O O . MET A 1 181 ? 10.861 -4.580 4.767 1.00 88.50 181 MET A O 1
ATOM 1345 N N . TYR A 1 182 ? 11.097 -5.743 2.887 1.00 85.88 182 TYR A N 1
ATOM 1346 C CA . TYR A 1 182 ? 12.538 -5.518 2.864 1.00 85.88 182 TYR A CA 1
ATOM 1347 C C . TYR A 1 182 ? 12.865 -4.018 2.806 1.00 85.88 182 TYR A C 1
ATOM 1349 O O . TYR A 1 182 ? 12.408 -3.318 1.912 1.00 85.88 182 TYR A O 1
ATOM 1357 N N . THR A 1 183 ? 13.692 -3.523 3.733 1.00 81.94 183 THR A N 1
ATOM 1358 C CA . THR A 1 183 ? 13.966 -2.079 3.899 1.00 81.94 183 THR A CA 1
ATOM 1359 C C . THR A 1 183 ? 14.472 -1.378 2.636 1.00 81.94 183 THR A C 1
ATOM 1361 O O . THR A 1 183 ? 14.322 -0.166 2.491 1.00 81.94 183 THR A O 1
ATOM 1364 N N . PHE A 1 184 ? 15.159 -2.105 1.755 1.00 81.81 184 PHE A N 1
ATOM 1365 C CA . PHE A 1 184 ? 15.818 -1.525 0.593 1.00 81.81 184 PHE A CA 1
ATOM 1366 C C . PHE A 1 184 ? 15.051 -1.832 -0.685 1.00 81.81 184 PHE A C 1
ATOM 1368 O O . PHE A 1 184 ? 14.561 -2.944 -0.882 1.00 81.81 184 PHE A O 1
ATOM 1375 N N . ARG A 1 185 ? 15.052 -0.864 -1.609 1.00 78.44 185 ARG A N 1
ATOM 1376 C CA . ARG A 1 185 ? 14.485 -1.026 -2.949 1.00 78.44 185 ARG A CA 1
ATOM 1377 C C . ARG A 1 185 ? 15.010 -2.305 -3.603 1.00 78.44 185 ARG A C 1
ATOM 1379 O O . ARG A 1 185 ? 16.221 -2.493 -3.739 1.00 78.44 185 ARG A O 1
ATOM 1386 N N . THR A 1 186 ? 14.091 -3.147 -4.059 1.00 81.56 186 THR A N 1
ATOM 1387 C CA . THR A 1 186 ? 14.398 -4.385 -4.773 1.00 81.56 186 THR A CA 1
ATOM 1388 C C . THR A 1 186 ? 13.567 -4.500 -6.049 1.00 81.56 186 THR A C 1
ATOM 1390 O O . THR A 1 186 ? 12.543 -3.846 -6.225 1.00 81.56 186 THR A O 1
ATOM 1393 N N . THR A 1 187 ? 14.045 -5.327 -6.976 1.00 80.75 187 THR A N 1
ATOM 1394 C CA . THR A 1 187 ? 13.316 -5.698 -8.200 1.00 80.75 187 THR A CA 1
ATOM 1395 C C . THR A 1 187 ? 12.519 -6.990 -8.018 1.00 80.75 187 THR A C 1
ATOM 1397 O O . THR A 1 187 ? 11.804 -7.409 -8.931 1.00 80.75 187 THR A O 1
ATOM 1400 N N . GLN A 1 188 ? 12.638 -7.643 -6.858 1.00 73.25 188 GLN A N 1
ATOM 1401 C CA . GLN A 1 188 ? 11.892 -8.852 -6.551 1.00 73.25 188 GLN A CA 1
ATOM 1402 C C . GLN A 1 188 ? 10.411 -8.498 -6.384 1.00 73.25 188 GLN A C 1
ATOM 1404 O O . GLN A 1 188 ? 10.040 -7.721 -5.511 1.00 73.25 188 GLN A O 1
ATOM 1409 N N . ALA A 1 189 ? 9.563 -9.055 -7.251 1.00 62.69 189 ALA A N 1
ATOM 1410 C CA . ALA A 1 189 ? 8.122 -8.867 -7.147 1.00 62.69 189 ALA A CA 1
ATOM 1411 C C . ALA A 1 189 ? 7.640 -9.448 -5.809 1.00 62.69 189 ALA A C 1
ATOM 1413 O O . ALA A 1 189 ? 7.860 -10.631 -5.547 1.00 62.69 189 ALA A O 1
ATOM 1414 N N . GLY A 1 190 ? 7.031 -8.584 -4.992 1.00 58.09 190 GLY A N 1
ATOM 1415 C CA . GLY A 1 190 ? 6.653 -8.820 -3.602 1.00 58.09 190 GLY A CA 1
ATOM 1416 C C . GLY A 1 190 ? 5.980 -10.166 -3.356 1.00 58.09 190 GLY A C 1
ATOM 1417 O O . GLY A 1 190 ? 4.805 -10.359 -3.667 1.00 58.09 190 GLY A O 1
ATOM 1418 N N . LEU A 1 191 ? 6.746 -11.083 -2.772 1.00 65.38 191 LEU A N 1
ATOM 1419 C CA . LEU A 1 191 ? 6.213 -12.262 -2.116 1.00 65.38 191 LEU A CA 1
ATOM 1420 C C . LEU A 1 191 ? 6.112 -11.922 -0.634 1.00 65.38 191 LEU A C 1
ATOM 1422 O O . LEU A 1 191 ? 7.055 -11.373 -0.070 1.00 65.38 191 LEU A O 1
ATOM 1426 N N . LEU A 1 192 ? 4.990 -12.271 -0.007 1.00 71.56 192 LEU A N 1
ATOM 1427 C CA . LEU A 1 192 ? 4.953 -12.302 1.449 1.00 71.56 192 LEU A CA 1
ATOM 1428 C C . LEU A 1 192 ? 5.940 -13.367 1.891 1.00 71.56 192 LEU A C 1
ATOM 1430 O O . LEU A 1 192 ? 5.788 -14.550 1.565 1.00 71.56 192 LEU A O 1
ATOM 1434 N N . ALA A 1 193 ? 6.982 -12.936 2.583 1.00 77.38 193 ALA A N 1
ATOM 1435 C CA . ALA A 1 193 ? 7.859 -13.871 3.238 1.00 77.38 193 ALA A CA 1
ATOM 1436 C C . ALA A 1 193 ? 7.132 -14.477 4.448 1.00 77.38 193 ALA A C 1
ATOM 1438 O O . ALA A 1 193 ? 6.080 -14.010 4.896 1.00 77.38 193 ALA A O 1
ATOM 1439 N N . THR A 1 194 ? 7.670 -15.586 4.949 1.00 79.50 194 THR A N 1
ATOM 1440 C CA . THR A 1 194 ? 7.056 -16.318 6.060 1.00 79.50 194 THR A CA 1
ATOM 1441 C C . THR A 1 194 ? 6.860 -15.427 7.287 1.00 79.50 194 THR A C 1
ATOM 1443 O O . THR A 1 194 ? 5.846 -15.558 7.966 1.00 79.50 194 THR A O 1
ATOM 1446 N N . ASP A 1 195 ? 7.787 -14.506 7.554 1.00 75.44 195 ASP A N 1
ATOM 1447 C CA . ASP A 1 195 ? 7.657 -13.500 8.607 1.00 75.44 195 ASP A CA 1
ATOM 1448 C C . ASP A 1 195 ? 6.438 -12.599 8.381 1.00 75.44 195 ASP A C 1
ATOM 1450 O O . ASP A 1 195 ? 5.576 -12.581 9.253 1.00 75.44 195 ASP A O 1
ATOM 1454 N N . ASP A 1 196 ? 6.275 -11.990 7.202 1.00 80.00 196 ASP A N 1
ATOM 1455 C CA . ASP A 1 196 ? 5.122 -11.122 6.888 1.00 80.00 196 ASP A CA 1
ATOM 1456 C C . ASP A 1 196 ? 3.778 -11.826 7.173 1.00 80.00 196 ASP A C 1
ATOM 1458 O O . ASP A 1 196 ? 2.879 -11.277 7.811 1.00 80.00 196 ASP A O 1
ATOM 1462 N N . THR A 1 197 ? 3.644 -13.086 6.739 1.00 83.00 197 THR A N 1
ATOM 1463 C CA . THR A 1 197 ? 2.417 -13.867 6.974 1.00 83.00 197 THR A CA 1
ATOM 1464 C C . THR A 1 197 ? 2.200 -14.245 8.437 1.00 83.00 197 THR A C 1
ATOM 1466 O O . THR A 1 197 ? 1.056 -14.298 8.883 1.00 83.00 197 THR A O 1
ATOM 1469 N N . ILE A 1 198 ? 3.262 -14.535 9.195 1.00 80.06 198 ILE A N 1
ATOM 1470 C CA . ILE A 1 198 ? 3.148 -14.839 10.629 1.00 80.06 198 ILE A CA 1
ATOM 1471 C C . ILE A 1 198 ? 2.653 -13.604 11.377 1.00 80.06 198 ILE A C 1
ATOM 1473 O O . ILE A 1 198 ? 1.787 -13.733 12.238 1.00 80.06 198 ILE A O 1
ATOM 1477 N N . GLU A 1 199 ? 3.177 -12.427 11.036 1.00 79.62 199 GLU A N 1
ATOM 1478 C CA . GLU A 1 199 ? 2.788 -11.172 11.675 1.00 79.62 199 GLU A CA 1
ATOM 1479 C C . GLU A 1 199 ? 1.315 -10.838 11.435 1.00 79.62 199 GLU A C 1
ATOM 1481 O O . GLU A 1 199 ? 0.583 -10.577 12.389 1.00 79.62 199 GLU A O 1
ATOM 1486 N N . LEU A 1 200 ? 0.856 -10.928 10.183 1.00 84.62 200 LEU A N 1
ATOM 1487 C CA . LEU A 1 200 ? -0.541 -10.658 9.835 1.00 84.62 200 LEU A CA 1
ATOM 1488 C C . LEU A 1 200 ? -1.512 -11.636 10.515 1.00 84.62 200 LEU A C 1
ATOM 1490 O O . LEU A 1 200 ? -2.483 -11.190 11.118 1.00 84.62 200 LEU A O 1
ATOM 1494 N N . ASN A 1 201 ? -1.225 -12.944 10.491 1.00 82.94 201 ASN A N 1
ATOM 1495 C CA . ASN A 1 201 ? -2.070 -13.965 11.135 1.00 82.94 201 ASN A CA 1
ATOM 1496 C C . ASN A 1 201 ? -2.057 -13.888 12.673 1.00 82.94 201 ASN A C 1
ATOM 1498 O O . ASN A 1 201 ? -2.921 -14.456 13.335 1.00 82.94 201 ASN A O 1
ATOM 1502 N N . ALA A 1 202 ? -1.030 -13.280 13.271 1.00 78.56 202 ALA A N 1
ATOM 1503 C CA . ALA A 1 202 ? -1.001 -13.047 14.712 1.00 78.56 202 ALA A CA 1
ATOM 1504 C C . ALA A 1 202 ? -1.858 -11.837 15.113 1.00 78.56 202 ALA A C 1
ATOM 1506 O O . ALA A 1 202 ? -2.194 -11.695 16.292 1.00 78.56 202 ALA A O 1
ATOM 1507 N N . HIS A 1 203 ? -2.172 -10.957 14.160 1.00 77.94 203 HIS A N 1
ATOM 1508 C CA . HIS A 1 203 ? -2.873 -9.711 14.415 1.00 77.94 203 HIS A CA 1
ATOM 1509 C C . HIS A 1 203 ? -4.368 -9.748 14.074 1.00 77.94 203 HIS A C 1
ATOM 1511 O O . HIS A 1 203 ? -5.163 -9.238 14.870 1.00 77.94 203 HIS A O 1
ATOM 1517 N N . TYR A 1 20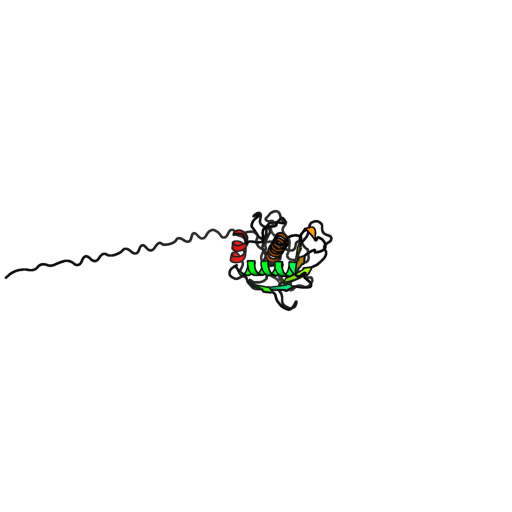4 ? -4.729 -10.306 12.916 1.00 82.31 204 TYR A N 1
ATOM 1518 C CA . TYR A 1 204 ? -6.105 -10.399 12.414 1.00 82.31 204 TYR A CA 1
ATOM 1519 C C . TYR A 1 204 ? -6.701 -11.783 12.663 1.00 82.31 204 TYR A C 1
ATOM 1521 O O . TYR A 1 204 ? -7.909 -11.821 12.997 1.00 82.31 204 TYR A O 1
#

pLDDT: mean 80.19, std 16.97, range [34.31, 98.38]

Secondary structure (DSSP, 8-state):
--------------------------------TT-SS-BTTB----SSSSTT---B-SSSEEEEEEES--HHHHHHHHHHHHHHTTSTT-EEEE-S-STT-SEEEEE----STT-SEEEEEEEEEEEE--TTS-EEEEEEEEE-TT-GGGSSSHHHHHHHHHHHHHHHTT---BS-TTBTTBSS---S--B--HHHHHHHHHH-

Radius of gyration: 24.91 Å; Cα contacts (8 Å, |Δi|>4): 403; chains: 1; bounding box: 38×108×37 Å

Sequence (204 aa):
MTSTTGRERRTIAGAVAIVLALVTAFPAIATNFGSNTASGGTPAHRCDTDAWSQCIANNGVHLWYPQDLTANLLAATRNASATYNAVADVLASEWSSSTGVDVIVMDEFNNLPNIVAWTQCKVGAATGGTDPHAYCRPQWLRYDLADTSAYDTLGERNSIACQEMGHTLGLRHSSSTSSCMYTFRTTQAGLLATDDTIELNAHY